Protein AF-A0A951GGN6-F1 (afdb_monomer)

Solvent-accessible surface area (backbone atoms only — not comparable to full-atom values): 14810 Å² total; per-residue (Å²): 131,84,80,78,74,88,80,71,88,82,84,84,84,86,80,63,64,85,61,52,78,91,50,44,68,66,45,41,57,53,45,52,68,37,64,65,44,82,38,64,64,49,79,59,59,84,66,27,86,59,58,87,47,50,48,94,82,34,44,74,47,73,41,81,68,66,66,52,50,60,63,44,58,41,28,38,94,62,44,65,46,26,61,67,62,48,69,75,33,65,90,68,53,90,64,89,74,37,41,19,57,59,48,50,36,46,75,76,34,82,52,68,68,60,33,50,50,41,61,69,69,58,78,53,85,88,64,79,61,46,69,62,50,34,56,52,49,53,50,51,29,50,49,50,19,66,75,68,76,50,61,63,32,58,49,46,74,74,36,51,34,75,41,85,52,51,30,43,50,65,30,47,29,24,66,58,48,35,52,51,50,56,51,51,34,56,75,70,66,50,93,63,96,80,74,76,58,79,78,54,37,65,49,57,67,50,37,60,65,54,48,52,64,55,22,58,76,71,59,27,72,70,50,48,68,84,36,70,32,35,46,94,88,38,79,39,31,37,62,58,51,51,48,53,51,43,74,70,72,93

Foldseek 3Di:
DDDDDPPDDDDDDDDDLPHDPVCVVVVLVVQLPAQEAEAEPDPSLVVRPNNVSHDPNRHYHYFYQDFDCLQPCQWVVNDPFLVVLCVVQPPNRLDPTTGNLLSVLVVVPVDLVVSLVCQLVVVDPPDDPSVVVVVVLLVVLVVNCVVLVACLSVVCLVPQQPDVQAQDRRRGAQVSVQRRVVSVCVVVVNPDDDDRDRVSRVSLQHGQQGRQVSSVVSNRDQRDQPAFGHRPNDTDGNSVVSSVVSVVSD

Radius of gyration: 20.9 Å; Cα contacts (8 Å, |Δi|>4): 308; chains: 1; bounding box: 62×34×53 Å

Mean predicted aligned error: 5.12 Å

Sequence (250 aa):
MRSGELNDRLDIAYHFVGLQKDLQDSGRAQVENSDVLLVQDIRDWETYPLREYVRDSTEIVKFPLLHFASLWPFDHYNGPGDREAYEREWPNLTFLYHDGLLARLRKEIPDPEERLRAYRTLSVEGVINFTRLHDFERRRLSAMDKQFGCEIGQYILKHFRTRRLFYTTNHPNGHIIGMLMKYLLRQLGIDRSYRPNSSLDHLRRLQVPVHPKVAQALGVIWAKENTRYLFGGERITWETYIRRYIDHYG

Secondary structure (DSSP, 8-state):
-------S--------SS--GGGHHHHHHHHHT-SEEEEE--GGGGG-TTGGGS-TTSEEEEE-----G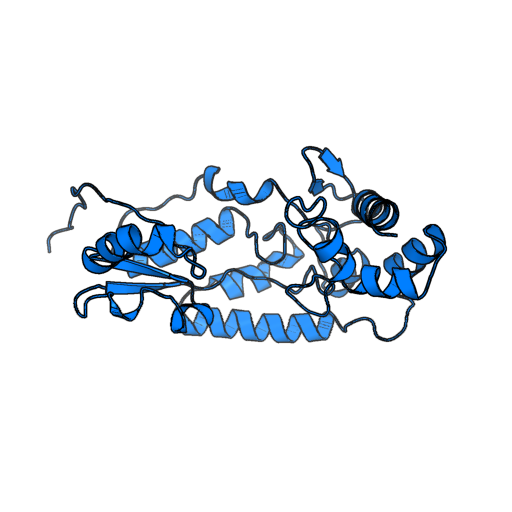GG-TTBTTTS---HHHHHHHTTS-S-SS-BHHHHHHHHH--SHHHHHHHHHHT-STT---HHHHHHHHHHHHHHHHHHHT--HHHHHHHHTTTS--EEETTEE-HHHHHHHHHHHHHHTT--S-----GGGGGGGGS--PPPHHHHHHHT-SS--TT--EEETTEEE-HHHHHHHHHHHH-

pLDDT: mean 92.26, std 10.36, range [33.25, 98.81]

Structure (mmCIF, N/CA/C/O backbone):
data_AF-A0A951GGN6-F1
#
_entry.id   AF-A0A951GGN6-F1
#
loop_
_atom_site.group_PDB
_atom_site.id
_atom_site.type_symbol
_atom_site.label_atom_id
_atom_site.label_alt_id
_atom_site.label_comp_id
_atom_site.label_asym_id
_atom_site.label_entity_id
_atom_site.label_seq_id
_atom_site.pdbx_PDB_ins_code
_atom_site.Cartn_x
_atom_site.Cartn_y
_atom_site.Cartn_z
_atom_site.occupancy
_atom_site.B_iso_or_equiv
_atom_site.auth_seq_id
_atom_site.auth_comp_id
_atom_site.auth_asym_id
_atom_site.auth_atom_id
_atom_site.pdbx_PDB_model_num
ATOM 1 N N . MET A 1 1 ? -37.108 0.630 21.728 1.00 34.31 1 MET A N 1
ATOM 2 C CA . MET A 1 1 ? -35.643 0.473 21.854 1.00 34.31 1 MET A CA 1
ATOM 3 C C . MET A 1 1 ? -35.030 1.730 21.260 1.00 34.31 1 MET A C 1
ATOM 5 O O . MET A 1 1 ? -35.290 1.997 20.096 1.00 34.31 1 MET A O 1
ATOM 9 N N . ARG A 1 2 ? -34.418 2.590 22.084 1.00 33.25 2 ARG A N 1
ATOM 10 C CA . ARG A 1 2 ? -33.999 3.942 21.678 1.00 33.25 2 ARG A CA 1
ATOM 11 C C . ARG A 1 2 ? -32.829 3.850 20.697 1.00 33.25 2 ARG A C 1
ATOM 13 O O . ARG A 1 2 ? -31.785 3.318 21.051 1.00 33.25 2 ARG A O 1
ATOM 20 N N . SER A 1 3 ? -33.021 4.380 19.494 1.00 38.09 3 SER A N 1
ATOM 21 C CA . SER A 1 3 ? -31.940 4.769 18.594 1.00 38.09 3 SER A CA 1
ATOM 22 C C . SER A 1 3 ? -31.128 5.863 19.288 1.00 38.09 3 SER A C 1
ATOM 24 O O . SER A 1 3 ? -31.625 6.974 19.471 1.00 38.09 3 SER A O 1
ATOM 26 N N . GLY A 1 4 ? -29.924 5.530 19.749 1.00 38.34 4 GLY A N 1
ATOM 27 C CA . GLY A 1 4 ? -28.992 6.504 20.304 1.00 38.34 4 GLY A CA 1
ATOM 28 C C . GLY A 1 4 ? -28.513 7.429 19.194 1.00 38.34 4 GLY A C 1
ATOM 29 O O . GLY A 1 4 ? -27.644 7.073 18.402 1.00 38.34 4 GLY A O 1
ATOM 30 N N . GLU A 1 5 ? -29.115 8.608 19.095 1.00 45.19 5 GLU A N 1
ATOM 31 C CA . GLU A 1 5 ? -28.521 9.715 18.365 1.00 45.19 5 GLU A CA 1
ATOM 32 C C . GLU A 1 5 ? -27.217 10.084 19.081 1.00 45.19 5 GLU A C 1
ATOM 34 O O . GLU A 1 5 ? -27.251 10.613 20.186 1.00 45.19 5 GLU A O 1
ATOM 39 N N . LEU A 1 6 ? -26.068 9.786 18.467 1.00 49.66 6 LEU A N 1
ATOM 40 C CA . LEU A 1 6 ? -24.792 10.424 18.800 1.00 49.66 6 LEU A CA 1
ATOM 41 C C . LE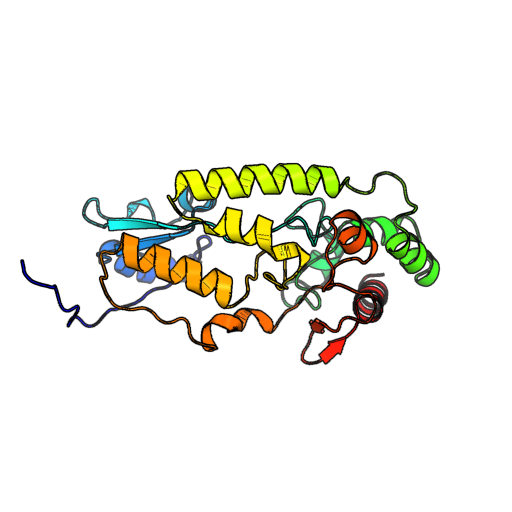U A 1 6 ? -24.966 11.938 18.600 1.00 49.66 6 LEU A C 1
ATOM 43 O O . LEU A 1 6 ? -24.831 12.441 17.482 1.00 49.66 6 LEU A O 1
ATOM 47 N N . ASN A 1 7 ? -25.375 12.616 19.671 1.00 47.56 7 ASN A N 1
ATOM 48 C CA . ASN A 1 7 ? -25.497 14.069 19.804 1.00 47.56 7 ASN A CA 1
ATOM 49 C C . ASN A 1 7 ? -24.284 14.663 20.541 1.00 47.56 7 ASN A C 1
ATOM 51 O O . ASN A 1 7 ? -24.242 15.863 20.806 1.00 47.56 7 ASN A O 1
ATOM 55 N N . ASP A 1 8 ? -23.296 13.825 20.857 1.00 57.50 8 ASP A N 1
ATOM 56 C CA . ASP A 1 8 ? -22.114 14.213 21.607 1.00 57.50 8 ASP A CA 1
ATOM 57 C C . ASP A 1 8 ? -21.035 14.778 20.681 1.00 57.50 8 ASP A C 1
ATOM 59 O O . ASP A 1 8 ? -20.807 14.316 19.557 1.00 57.50 8 ASP A O 1
ATOM 63 N N . ARG A 1 9 ? -20.359 15.817 21.170 1.00 68.50 9 ARG A N 1
ATOM 64 C CA . ARG A 1 9 ? -19.169 16.385 20.542 1.00 68.50 9 ARG A CA 1
ATOM 65 C C . ARG A 1 9 ? -18.053 15.342 20.636 1.00 68.50 9 ARG A C 1
ATOM 67 O O . ARG A 1 9 ? -17.568 15.067 21.724 1.00 68.50 9 ARG A O 1
ATOM 74 N N . LEU A 1 10 ? -17.679 14.750 19.503 1.00 79.94 10 LEU A N 1
ATOM 75 C CA . LEU A 1 10 ? -16.571 13.799 19.435 1.00 79.94 10 LEU A CA 1
ATOM 76 C C . LEU A 1 10 ? -15.242 14.556 19.438 1.00 79.94 10 LEU A C 1
ATOM 78 O O . LEU A 1 10 ? -14.960 15.305 18.498 1.00 79.94 10 LEU A O 1
ATOM 82 N N . ASP A 1 11 ? -14.419 14.313 20.451 1.00 85.38 11 ASP A N 1
ATOM 83 C CA . ASP A 1 11 ? -13.013 14.700 20.439 1.00 85.38 11 ASP A CA 1
ATOM 84 C C . ASP A 1 11 ? -12.190 13.548 19.849 1.00 85.38 11 ASP A C 1
ATOM 86 O O . ASP A 1 11 ? -12.271 12.403 20.292 1.00 85.38 11 ASP A O 1
ATOM 90 N N . ILE A 1 12 ? -11.430 13.836 18.789 1.00 88.50 12 ILE A N 1
ATOM 91 C CA . ILE A 1 12 ? -10.681 12.832 18.025 1.00 88.50 12 ILE A CA 1
ATOM 92 C C . ILE A 1 12 ? -9.190 13.123 18.165 1.00 88.50 12 ILE A C 1
ATOM 94 O O . ILE A 1 12 ? -8.726 14.200 17.790 1.00 88.50 12 ILE A O 1
ATOM 98 N N . ALA A 1 13 ? -8.439 12.131 18.638 1.00 89.75 13 ALA A N 1
ATOM 99 C CA . ALA A 1 13 ? -6.982 12.141 18.657 1.00 89.75 13 ALA A CA 1
ATOM 100 C C . ALA A 1 13 ? -6.430 11.037 17.745 1.00 89.75 13 ALA A C 1
ATOM 102 O O . ALA A 1 13 ? -7.045 9.984 17.567 1.00 89.75 13 ALA A O 1
ATOM 103 N N . TYR A 1 14 ? -5.266 11.285 17.147 1.00 88.88 14 TYR A N 1
ATOM 104 C CA . TYR A 1 14 ? -4.573 10.320 16.299 1.00 88.88 14 TYR A CA 1
ATOM 105 C C . TYR A 1 14 ? -3.161 10.084 16.827 1.00 88.88 14 TYR A C 1
ATOM 107 O O . TYR A 1 14 ? -2.402 11.033 17.022 1.00 88.88 14 TYR A O 1
ATOM 115 N N . HIS A 1 15 ? -2.804 8.813 17.006 1.00 87.50 15 HIS A N 1
ATOM 116 C CA . HIS A 1 15 ? -1.500 8.401 17.511 1.00 87.50 15 HIS A CA 1
ATOM 117 C C . HIS A 1 15 ? -0.813 7.482 16.510 1.00 87.50 15 HIS A C 1
ATOM 119 O O . HIS A 1 15 ? -1.378 6.484 16.062 1.00 87.50 15 HIS A O 1
ATOM 125 N N . PHE A 1 16 ? 0.446 7.787 16.215 1.00 85.38 16 PHE A N 1
ATOM 126 C CA . PHE A 1 16 ? 1.345 6.811 15.620 1.00 85.38 16 PHE A CA 1
ATOM 127 C C . PHE A 1 16 ? 1.852 5.862 16.706 1.00 85.38 16 PHE A C 1
ATOM 129 O O . PHE A 1 16 ? 2.062 6.274 17.846 1.00 85.38 16 PHE A O 1
ATOM 136 N N . VAL A 1 17 ? 2.101 4.601 16.347 1.00 80.81 17 VAL A N 1
ATOM 137 C CA . VAL A 1 17 ? 2.637 3.627 17.308 1.00 80.81 17 VAL A CA 1
ATOM 138 C C . VAL A 1 17 ? 4.047 4.011 17.775 1.00 80.81 17 VAL A C 1
ATOM 140 O O . VAL A 1 17 ? 4.363 3.876 18.953 1.00 80.81 17 VAL A O 1
ATOM 143 N N . GLY A 1 18 ? 4.858 4.596 16.889 1.00 78.38 18 GLY A N 1
ATOM 144 C CA . GLY A 1 18 ? 6.131 5.240 17.230 1.00 78.38 18 GLY A CA 1
ATOM 145 C C . GLY A 1 18 ? 5.957 6.645 17.818 1.00 78.38 18 GLY A C 1
ATOM 146 O O . GLY A 1 18 ? 6.549 7.592 17.303 1.00 78.38 18 GLY A O 1
ATOM 147 N N . LEU A 1 19 ? 5.107 6.805 18.838 1.00 83.25 19 LEU A N 1
ATOM 148 C CA . LEU A 1 19 ? 4.817 8.103 19.455 1.00 83.25 19 LEU A CA 1
ATOM 149 C C . LEU A 1 19 ? 6.089 8.720 20.063 1.00 83.25 19 LEU A C 1
ATOM 151 O O . LEU A 1 19 ? 6.712 8.133 20.954 1.00 83.25 19 LEU A O 1
ATOM 155 N N . GLN A 1 20 ? 6.464 9.910 19.585 1.00 84.88 20 GLN A N 1
ATOM 156 C CA . GLN A 1 20 ? 7.641 10.635 20.071 1.00 84.88 20 GLN A CA 1
ATOM 157 C C . GLN A 1 20 ? 7.486 11.000 21.554 1.00 84.88 20 GLN A C 1
ATOM 159 O O . GLN A 1 20 ? 6.376 11.255 22.018 1.00 84.88 20 GLN A O 1
ATOM 164 N N . LYS A 1 21 ? 8.594 10.996 22.308 1.00 86.12 21 LYS A N 1
ATOM 165 C CA . LYS A 1 21 ? 8.585 11.160 23.775 1.00 86.12 21 LYS A CA 1
ATOM 166 C C . LYS A 1 21 ? 7.924 12.459 24.235 1.00 86.12 21 LYS A C 1
ATOM 168 O O . LYS A 1 21 ? 7.195 12.451 25.214 1.00 86.12 21 LYS A O 1
ATOM 173 N N . ASP A 1 22 ? 8.149 13.546 23.513 1.00 85.94 22 ASP A N 1
ATOM 174 C CA . ASP A 1 22 ? 7.570 14.868 23.762 1.00 85.94 22 ASP A CA 1
ATOM 175 C C . ASP A 1 22 ? 6.046 14.920 23.556 1.00 85.94 22 ASP A C 1
ATOM 177 O O . ASP A 1 22 ? 5.381 15.802 24.093 1.00 85.94 22 ASP A O 1
ATOM 181 N N . LEU A 1 23 ? 5.476 13.948 22.837 1.00 86.50 23 LEU A N 1
ATOM 182 C CA . LEU A 1 23 ? 4.032 13.793 22.644 1.00 86.50 23 LEU A CA 1
ATOM 183 C C . 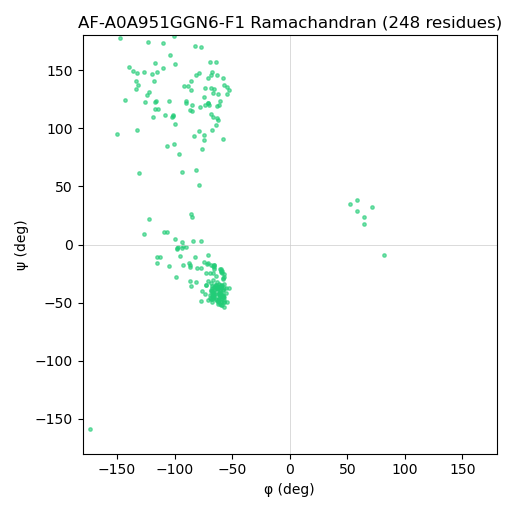LEU A 1 23 ? 3.400 12.774 23.608 1.00 86.50 23 LEU A C 1
ATOM 185 O O . LEU A 1 23 ? 2.188 12.562 23.564 1.00 86.50 23 LEU A O 1
ATOM 189 N N . GLN A 1 24 ? 4.189 12.116 24.465 1.00 88.69 24 GLN A N 1
ATOM 190 C CA . GLN A 1 24 ? 3.672 11.069 25.352 1.00 88.69 24 GL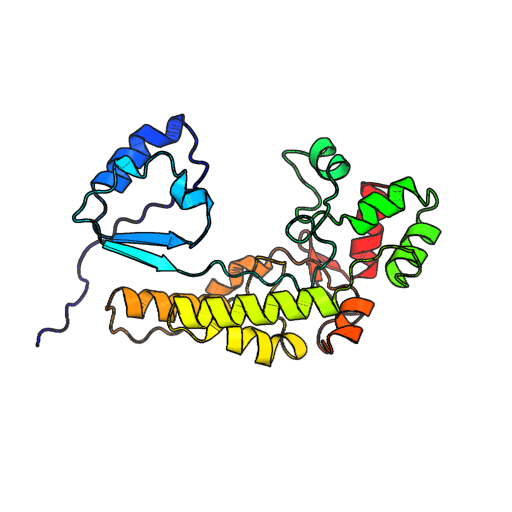N A CA 1
ATOM 191 C C . GLN A 1 24 ? 2.834 11.632 26.499 1.00 88.69 24 GLN A C 1
ATOM 193 O O . GLN A 1 24 ? 1.836 11.012 26.850 1.00 88.69 24 GLN A O 1
ATOM 198 N N . ASP A 1 25 ? 3.172 12.805 27.037 1.00 84.81 25 ASP A N 1
ATOM 199 C CA . ASP A 1 25 ? 2.422 13.394 28.155 1.00 84.81 25 ASP A CA 1
ATOM 200 C C . ASP A 1 25 ? 1.011 13.824 27.727 1.00 84.81 25 ASP A C 1
ATOM 202 O O . ASP A 1 25 ? 0.022 13.474 28.372 1.00 84.81 25 ASP A O 1
ATOM 206 N N . SER A 1 26 ? 0.895 14.522 26.591 1.00 85.56 26 SER A N 1
ATOM 207 C CA . SER A 1 26 ? -0.410 14.882 26.020 1.00 85.56 26 SER A CA 1
ATOM 208 C C . SER A 1 26 ? -1.162 13.649 25.520 1.00 85.56 26 SER A C 1
ATOM 210 O O . SER A 1 26 ? -2.378 13.552 25.701 1.00 85.56 26 SER A O 1
ATOM 212 N N . GLY A 1 27 ? -0.446 12.677 24.948 1.00 91.19 27 GLY A N 1
ATOM 213 C CA . GLY A 1 27 ? -1.048 11.443 24.476 1.00 91.19 27 GLY A CA 1
ATOM 214 C C . GLY A 1 27 ? -1.571 10.554 25.600 1.00 91.19 27 GLY A C 1
ATOM 215 O O . GLY A 1 27 ? -2.601 9.909 25.423 1.00 91.19 27 GLY A O 1
ATOM 216 N N . ARG A 1 28 ? -0.921 10.555 26.770 1.00 92.62 28 ARG A N 1
ATOM 217 C CA . ARG A 1 28 ? -1.380 9.803 27.942 1.00 92.62 28 ARG A CA 1
ATOM 218 C C . ARG A 1 28 ? -2.768 10.263 28.352 1.00 92.62 28 ARG A C 1
ATOM 220 O O . ARG A 1 28 ? -3.670 9.440 28.423 1.00 92.62 28 ARG A O 1
ATOM 227 N N . ALA A 1 29 ? -2.956 11.570 28.528 1.00 90.69 29 ALA A N 1
ATOM 228 C CA . ALA A 1 29 ? -4.257 12.121 28.895 1.00 90.69 29 ALA A CA 1
ATOM 229 C C . ALA A 1 29 ? -5.339 11.795 27.848 1.00 90.69 29 ALA A C 1
ATOM 231 O O . ALA A 1 29 ? -6.486 11.550 28.210 1.00 90.69 29 ALA A O 1
ATOM 232 N N . GLN A 1 30 ? -4.995 11.762 26.557 1.00 93.12 30 GLN A N 1
ATOM 233 C CA . GLN A 1 30 ? -5.935 11.382 25.494 1.00 93.12 30 GLN A CA 1
ATOM 234 C C . GLN A 1 30 ? -6.345 9.908 25.591 1.00 93.12 30 GLN A C 1
ATOM 236 O O . GLN A 1 30 ? -7.529 9.597 25.492 1.00 93.12 30 GLN A O 1
ATOM 241 N N . VAL A 1 31 ? -5.387 9.009 25.822 1.00 93.19 31 VAL A N 1
ATOM 242 C CA . VAL A 1 31 ? -5.646 7.571 25.973 1.00 93.19 31 VAL A CA 1
ATOM 243 C C . VAL A 1 31 ? -6.429 7.283 27.258 1.00 93.19 31 VAL A C 1
ATOM 245 O O . VAL A 1 31 ? -7.443 6.587 27.202 1.00 93.19 31 VAL A O 1
ATOM 248 N N . GLU A 1 32 ? -6.029 7.866 28.390 1.00 93.62 32 GLU A N 1
ATOM 249 C CA . GLU A 1 32 ? -6.696 7.691 29.689 1.00 93.62 32 GLU A CA 1
ATOM 250 C C . GLU A 1 32 ? -8.144 8.183 29.670 1.00 93.62 32 GLU A C 1
ATOM 252 O O . GLU A 1 32 ? -8.997 7.595 30.325 1.00 93.62 32 GLU A O 1
ATOM 257 N N . ASN A 1 33 ? -8.444 9.242 28.914 1.00 91.38 33 ASN A N 1
ATOM 258 C CA . ASN A 1 33 ? -9.798 9.790 28.815 1.00 91.38 33 ASN A CA 1
ATOM 259 C C . ASN A 1 33 ? -10.596 9.237 27.628 1.00 91.38 33 ASN A C 1
ATOM 261 O O . ASN A 1 33 ? -11.733 9.652 27.424 1.00 91.38 33 ASN A O 1
ATOM 265 N N . SER A 1 34 ? -10.038 8.308 26.849 1.00 93.81 34 SER A N 1
ATOM 266 C CA . SER A 1 34 ? -10.744 7.739 25.703 1.00 93.81 34 SER A CA 1
ATOM 267 C C . SER A 1 34 ? -11.847 6.774 26.143 1.00 93.81 34 SER A C 1
ATOM 269 O O . SER A 1 34 ? -11.645 5.911 27.008 1.00 93.81 34 SER A O 1
ATOM 271 N N . ASP A 1 35 ? -13.023 6.912 25.533 1.00 93.56 35 ASP A N 1
ATOM 272 C CA . ASP A 1 35 ? -14.123 5.950 25.670 1.00 93.56 35 ASP A CA 1
ATOM 273 C C . ASP A 1 35 ? -13.979 4.806 24.663 1.00 93.56 35 ASP A C 1
ATOM 275 O O . ASP A 1 35 ? -14.262 3.651 24.978 1.00 93.56 35 ASP A O 1
ATOM 279 N N . VAL A 1 36 ? -13.475 5.125 23.465 1.00 95.00 36 VAL A N 1
ATOM 280 C CA . VAL A 1 36 ? -13.243 4.170 22.382 1.00 95.00 36 VAL A CA 1
ATOM 281 C C . VAL A 1 36 ? -11.861 4.380 21.775 1.00 95.00 36 VAL A C 1
ATOM 283 O O . VAL A 1 36 ? -11.486 5.501 21.428 1.00 95.00 36 VAL A O 1
ATOM 286 N N . LEU A 1 37 ? -11.135 3.284 21.566 1.00 95.31 37 LEU A N 1
ATOM 287 C CA . LEU A 1 37 ? -9.861 3.260 20.864 1.00 95.31 37 LEU A CA 1
ATOM 288 C C . LEU A 1 37 ? -9.966 2.412 19.592 1.00 95.31 37 LEU A C 1
ATOM 290 O O . LEU A 1 37 ? -10.171 1.198 19.641 1.00 95.31 37 LEU A O 1
ATOM 294 N N . LEU A 1 38 ? -9.777 3.051 18.436 1.00 95.56 38 LEU A N 1
ATOM 295 C CA . LEU A 1 38 ? -9.653 2.351 17.159 1.00 95.56 38 LEU A CA 1
ATOM 296 C C . LEU A 1 38 ? -8.197 1.938 16.941 1.00 95.56 38 LEU A C 1
ATOM 298 O O . LEU A 1 38 ? -7.325 2.791 16.776 1.00 95.56 38 LEU A O 1
ATOM 302 N N . VAL A 1 39 ? -7.936 0.634 16.887 1.00 94.94 39 VAL A N 1
ATOM 303 C CA . VAL A 1 39 ? -6.576 0.090 16.777 1.00 94.94 39 VAL A CA 1
ATOM 304 C C . VAL A 1 39 ? -6.415 -0.665 15.466 1.00 94.94 39 VAL A C 1
ATOM 306 O O . VAL A 1 39 ? -7.130 -1.630 15.194 1.00 94.94 39 VAL A O 1
ATOM 309 N N . GLN A 1 40 ? -5.448 -0.260 14.645 1.00 94.69 40 GLN A N 1
ATOM 310 C CA . GLN A 1 40 ? -5.072 -1.073 13.494 1.00 94.69 40 GLN A CA 1
ATOM 311 C C . GLN A 1 40 ? -4.398 -2.355 13.988 1.00 94.69 40 GLN A C 1
ATOM 313 O O . GLN A 1 40 ? -3.531 -2.306 14.857 1.00 94.69 40 GLN A O 1
ATOM 318 N N . ASP A 1 41 ? -4.770 -3.500 13.426 1.00 92.81 41 ASP A N 1
ATOM 319 C CA . ASP A 1 41 ? -4.191 -4.788 13.793 1.00 92.81 41 ASP A CA 1
ATOM 320 C C . ASP A 1 41 ? -2.795 -4.957 13.185 1.00 92.81 41 ASP A C 1
ATOM 322 O O . ASP A 1 41 ? -2.600 -5.535 12.114 1.00 92.81 41 ASP A O 1
ATOM 326 N N . ILE A 1 42 ? -1.823 -4.371 13.877 1.00 90.06 42 ILE A N 1
ATOM 327 C CA . ILE A 1 42 ? -0.393 -4.442 13.597 1.00 90.06 42 ILE A CA 1
ATOM 328 C C . ILE A 1 42 ? 0.341 -4.891 14.857 1.00 90.06 42 ILE A C 1
ATOM 330 O O . ILE A 1 42 ? -0.071 -4.580 15.973 1.00 90.06 42 ILE A O 1
ATOM 334 N N . ARG A 1 43 ? 1.449 -5.621 14.680 1.00 86.50 43 ARG A N 1
ATOM 335 C CA . ARG A 1 43 ? 2.244 -6.167 15.798 1.00 86.50 43 ARG A CA 1
ATOM 336 C C . ARG A 1 43 ? 2.727 -5.080 16.752 1.00 86.50 43 ARG A C 1
ATOM 338 O O . ARG A 1 43 ? 2.787 -5.302 17.954 1.00 86.50 43 ARG A O 1
ATOM 345 N N . ASP A 1 44 ? 3.029 -3.912 16.204 1.00 85.50 44 ASP A N 1
ATOM 346 C CA . ASP A 1 44 ? 3.573 -2.767 16.916 1.00 85.50 44 ASP A CA 1
ATOM 347 C C . ASP A 1 44 ? 2.634 -2.280 18.035 1.00 85.50 44 ASP A C 1
ATOM 349 O O . ASP A 1 44 ? 3.111 -1.707 19.014 1.00 85.50 44 ASP A O 1
ATOM 353 N N . TRP A 1 45 ? 1.322 -2.555 17.945 1.00 88.31 45 TRP A N 1
ATOM 354 C CA . TRP A 1 45 ? 0.366 -2.274 19.022 1.00 88.31 45 TRP A CA 1
ATOM 355 C C . TRP A 1 45 ? 0.799 -2.879 20.363 1.00 88.31 45 TRP A C 1
ATOM 357 O O . TRP A 1 45 ? 0.653 -2.235 21.398 1.00 88.31 45 TRP A O 1
ATOM 367 N N . GLU A 1 46 ? 1.393 -4.075 20.365 1.00 87.62 46 GLU A N 1
ATOM 368 C CA . GLU A 1 46 ? 1.853 -4.727 21.600 1.00 87.62 46 GLU A CA 1
ATOM 369 C C . GLU A 1 46 ? 3.000 -3.968 22.284 1.00 87.62 46 GLU A C 1
ATOM 371 O O . GLU A 1 46 ? 3.238 -4.139 23.476 1.00 87.62 46 GLU A O 1
ATOM 376 N N . THR A 1 47 ? 3.681 -3.099 21.538 1.00 89.31 47 THR A N 1
ATOM 377 C CA . THR A 1 47 ? 4.775 -2.236 22.005 1.00 89.31 47 THR A CA 1
ATOM 378 C C . THR A 1 47 ? 4.385 -0.758 22.062 1.00 89.31 47 THR A C 1
ATOM 380 O O . THR A 1 47 ? 5.256 0.097 22.210 1.00 89.31 47 THR A O 1
ATOM 383 N N . TYR A 1 48 ? 3.096 -0.431 21.920 1.00 91.06 48 TYR A N 1
ATOM 384 C CA . TYR A 1 48 ? 2.634 0.953 21.953 1.00 91.06 48 TYR A CA 1
ATOM 385 C C . TYR A 1 48 ? 2.969 1.603 23.312 1.00 91.06 48 TYR A C 1
ATOM 387 O O . TYR A 1 48 ? 2.519 1.090 24.341 1.00 91.06 48 TYR A O 1
ATOM 395 N N . PRO A 1 49 ? 3.713 2.733 23.349 1.00 91.44 49 PRO A N 1
ATOM 396 C CA . PRO A 1 49 ? 4.238 3.294 24.598 1.00 91.44 49 PRO A CA 1
ATOM 397 C C . PRO A 1 49 ? 3.185 3.667 25.641 1.00 91.44 49 PRO A C 1
ATOM 399 O O . PRO A 1 49 ? 3.513 3.748 26.817 1.00 91.44 49 PRO A O 1
ATOM 402 N N . LEU A 1 50 ? 1.938 3.915 25.223 1.00 93.31 50 LEU A N 1
ATOM 403 C CA . LEU A 1 50 ? 0.862 4.322 26.125 1.00 93.31 50 LEU A CA 1
ATOM 404 C C . LEU A 1 50 ? -0.173 3.219 26.392 1.00 93.31 50 LEU A C 1
ATOM 406 O O . LEU A 1 50 ? -1.224 3.488 26.967 1.00 93.31 50 LEU A O 1
ATOM 410 N N . ARG A 1 51 ? 0.106 1.974 25.985 1.00 93.00 51 ARG A N 1
ATOM 411 C CA . ARG A 1 51 ? -0.827 0.841 26.114 1.00 93.00 51 ARG A CA 1
ATOM 412 C C . ARG A 1 51 ? -1.241 0.569 27.560 1.00 93.00 51 ARG A C 1
ATOM 414 O O . ARG A 1 51 ? -2.377 0.180 27.788 1.00 93.00 51 ARG A O 1
ATOM 421 N N . GLU A 1 52 ? -0.341 0.776 28.519 1.00 94.06 52 GLU A N 1
ATOM 422 C CA . GLU A 1 52 ? -0.616 0.575 29.950 1.00 94.06 52 GLU A CA 1
ATOM 423 C C . GLU A 1 52 ? -1.549 1.633 30.561 1.00 94.06 52 GLU A C 1
ATOM 425 O O . GLU A 1 52 ? -2.113 1.398 31.623 1.00 94.06 52 GLU A O 1
ATOM 430 N N . TYR A 1 53 ? -1.741 2.769 29.8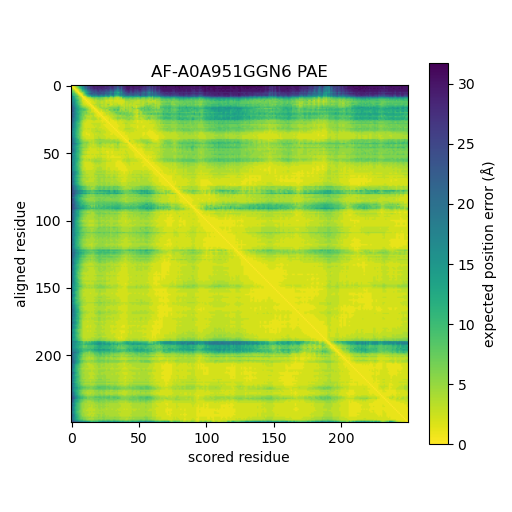83 1.00 94.62 53 TYR A N 1
ATOM 431 C CA . TYR A 1 53 ? -2.644 3.839 30.320 1.00 94.62 53 TYR A CA 1
ATOM 432 C C . TYR A 1 53 ? -4.057 3.705 29.731 1.00 94.62 53 TYR A C 1
ATOM 434 O O . TYR A 1 53 ? -4.931 4.522 30.019 1.00 94.62 53 TYR A O 1
ATOM 442 N N . VAL A 1 54 ? -4.304 2.690 28.894 1.00 94.62 54 VAL A N 1
ATOM 443 C CA . VAL A 1 54 ? -5.653 2.380 28.409 1.00 94.62 54 VAL A CA 1
ATOM 444 C C . VAL A 1 54 ? -6.458 1.814 29.577 1.00 94.62 54 VAL A C 1
ATOM 446 O O . VAL A 1 54 ? -6.067 0.809 30.167 1.00 94.62 54 VAL A O 1
ATOM 449 N N . ARG A 1 55 ? -7.582 2.451 29.918 1.00 95.31 55 ARG A N 1
ATOM 450 C CA . ARG A 1 55 ? -8.448 1.989 31.010 1.00 95.31 55 ARG A CA 1
ATOM 451 C C . ARG A 1 55 ? -9.113 0.666 30.645 1.00 95.31 55 ARG A C 1
ATOM 453 O O . ARG A 1 55 ? -9.527 0.477 29.505 1.00 95.31 55 ARG A O 1
ATOM 460 N N . ASP A 1 56 ? -9.368 -0.173 31.645 1.00 94.00 56 ASP A N 1
ATOM 461 C CA . ASP A 1 56 ? -10.158 -1.402 31.472 1.00 94.00 56 ASP A CA 1
ATOM 462 C C . ASP A 1 56 ? -11.579 -1.135 30.939 1.00 94.00 56 ASP A C 1
ATOM 464 O O . ASP A 1 56 ? -12.192 -2.006 30.326 1.00 94.00 56 ASP A O 1
ATOM 468 N N . SER A 1 57 ? -12.114 0.071 31.167 1.00 94.56 57 SER A N 1
ATOM 469 C CA . SER A 1 57 ? -13.426 0.496 30.671 1.00 94.56 57 SER A CA 1
ATOM 470 C C . SER A 1 57 ? -13.418 0.995 29.222 1.00 94.56 57 SER A C 1
ATOM 472 O O . SER A 1 57 ? -14.492 1.235 28.678 1.00 94.56 57 SER A O 1
ATOM 474 N N . THR A 1 58 ? -12.248 1.213 28.615 1.00 95.69 58 THR A N 1
ATOM 475 C CA . THR A 1 58 ? -12.138 1.721 27.241 1.00 95.69 58 THR A CA 1
ATOM 476 C C . THR A 1 58 ? -12.480 0.613 26.244 1.00 95.69 58 THR A C 1
ATOM 478 O O . THR A 1 58 ? -11.881 -0.463 26.252 1.00 95.69 58 THR A O 1
ATOM 481 N N . GLU A 1 59 ? -13.418 0.879 25.336 1.00 95.19 59 GLU A N 1
ATOM 482 C CA . GLU A 1 59 ? -13.751 -0.053 24.260 1.00 95.19 59 GLU A CA 1
ATOM 483 C C . GLU A 1 59 ? -12.643 -0.047 23.197 1.00 95.19 59 GLU A C 1
ATOM 485 O O . GLU A 1 59 ? -12.369 0.976 22.571 1.00 95.19 59 GLU A O 1
ATOM 490 N N . ILE A 1 60 ? -12.003 -1.192 22.952 1.00 94.94 60 ILE A N 1
ATOM 491 C CA . ILE A 1 60 ? -10.978 -1.319 21.906 1.00 94.94 60 ILE A CA 1
ATOM 492 C C . ILE A 1 60 ? -11.578 -2.001 20.678 1.00 94.94 60 ILE A C 1
ATOM 494 O O . ILE A 1 60 ? -11.830 -3.208 20.679 1.00 94.94 60 ILE A O 1
ATOM 498 N N . VAL A 1 61 ? -11.716 -1.250 19.587 1.00 96.00 61 VAL A N 1
ATOM 499 C CA . VAL A 1 61 ? -12.170 -1.772 18.295 1.00 96.00 61 VAL A CA 1
ATOM 500 C C . VAL A 1 61 ? -10.972 -1.949 17.371 1.00 96.00 61 VAL A C 1
ATOM 502 O O . VAL A 1 61 ? -10.381 -0.984 16.878 1.00 96.00 61 VAL A O 1
ATOM 505 N N . LYS A 1 62 ? -10.618 -3.208 17.097 1.00 95.94 62 LYS A N 1
ATOM 506 C CA . LYS A 1 62 ? -9.559 -3.534 16.136 1.00 95.94 62 LYS A CA 1
ATOM 507 C C . LYS A 1 62 ? -10.061 -3.508 14.693 1.00 95.94 62 LYS A C 1
ATOM 509 O O . LYS A 1 62 ? -11.187 -3.918 14.391 1.00 95.94 62 LYS A O 1
ATOM 514 N N . PHE A 1 63 ? -9.193 -3.095 13.774 1.00 96.94 63 PHE A N 1
ATOM 515 C CA . PHE A 1 63 ? -9.482 -3.093 12.342 1.00 96.94 63 PHE A CA 1
ATOM 516 C C . PHE A 1 63 ? -8.286 -3.547 11.495 1.00 96.94 63 PHE A C 1
ATOM 518 O O . PHE A 1 63 ? -7.138 -3.381 11.909 1.00 96.94 63 PHE A O 1
ATOM 525 N N . PRO A 1 64 ? -8.519 -4.125 10.303 1.00 96.62 64 PRO A N 1
ATOM 526 C CA . PRO A 1 64 ? -7.448 -4.737 9.527 1.00 96.62 64 PRO A CA 1
ATOM 527 C C . PRO A 1 64 ? -6.444 -3.723 8.967 1.00 96.62 64 PRO A C 1
ATOM 529 O O . PRO A 1 64 ? -6.813 -2.644 8.494 1.00 96.62 64 PRO A O 1
ATOM 532 N N . LEU A 1 65 ? -5.171 -4.128 8.899 1.00 94.88 65 LEU A N 1
ATOM 533 C CA . LEU A 1 65 ? -4.183 -3.479 8.040 1.00 94.88 65 LEU A CA 1
ATOM 534 C C . LEU A 1 65 ? -4.516 -3.749 6.563 1.00 94.88 65 LEU A C 1
ATOM 536 O O . LEU A 1 65 ? -4.393 -4.871 6.060 1.00 94.88 65 LEU A O 1
ATOM 540 N N . LEU A 1 66 ? -4.902 -2.692 5.848 1.00 96.31 66 LEU A N 1
ATOM 541 C CA . LEU A 1 66 ? -5.162 -2.746 4.413 1.00 96.31 66 LEU A CA 1
ATOM 542 C C . LEU A 1 66 ? -3.848 -2.718 3.631 1.00 96.31 66 LEU A C 1
ATOM 544 O O . LEU A 1 66 ? -3.275 -1.665 3.366 1.00 96.31 66 LEU A O 1
ATOM 548 N N . HIS A 1 67 ? -3.397 -3.903 3.243 1.00 95.62 67 HIS A N 1
ATOM 549 C CA . HIS A 1 67 ? -2.155 -4.125 2.514 1.00 95.62 67 HIS A CA 1
ATOM 550 C C . HIS A 1 67 ? -2.397 -5.062 1.327 1.00 95.62 67 HIS A C 1
ATOM 552 O O . HIS A 1 67 ? -3.248 -5.953 1.425 1.00 95.62 67 HIS A O 1
ATOM 558 N N . PHE A 1 68 ? -1.664 -4.891 0.226 1.00 97.62 68 PHE A N 1
ATOM 559 C CA . PHE A 1 68 ? -1.693 -5.804 -0.915 1.00 97.62 68 PHE A CA 1
ATOM 560 C C . PHE A 1 68 ? -0.351 -5.854 -1.661 1.00 97.62 68 PHE A C 1
ATOM 562 O O . PHE A 1 68 ? -0.094 -5.076 -2.581 1.00 97.62 68 PHE A O 1
ATOM 569 N N . ALA A 1 69 ? 0.469 -6.844 -1.309 1.00 96.69 69 ALA A N 1
ATOM 570 C CA . ALA A 1 69 ? 1.838 -6.996 -1.808 1.00 96.69 69 ALA A CA 1
ATOM 571 C C . ALA A 1 69 ? 1.928 -7.456 -3.269 1.00 96.69 69 ALA A C 1
ATOM 573 O O . ALA A 1 69 ? 2.932 -7.237 -3.944 1.00 96.69 69 ALA A O 1
ATOM 574 N N . SER A 1 70 ? 0.889 -8.137 -3.769 1.00 97.94 70 SER A N 1
ATOM 575 C CA . SER A 1 70 ? 0.986 -8.932 -5.005 1.00 97.94 70 SER A CA 1
ATOM 576 C C . SER A 1 70 ? 1.414 -8.121 -6.234 1.00 97.94 70 SER A C 1
ATOM 578 O O . SER A 1 70 ? 2.030 -8.674 -7.137 1.00 97.94 70 SER A O 1
ATOM 580 N N . LEU A 1 71 ? 1.092 -6.824 -6.286 1.00 98.06 71 LEU A N 1
ATOM 581 C CA . LEU A 1 71 ? 1.409 -5.964 -7.432 1.00 98.06 71 LEU A CA 1
ATOM 582 C C . LEU A 1 71 ? 2.798 -5.316 -7.363 1.00 98.06 71 LEU A C 1
ATOM 584 O O . LEU A 1 71 ? 3.287 -4.846 -8.389 1.00 98.06 71 LEU A O 1
ATOM 588 N N . TRP A 1 72 ? 3.429 -5.309 -6.188 1.00 97.88 72 TRP A N 1
ATOM 589 C CA . TRP A 1 72 ? 4.731 -4.682 -5.944 1.00 97.88 72 TRP A CA 1
ATOM 590 C C . TRP A 1 72 ? 5.668 -5.655 -5.217 1.00 97.88 72 TRP A C 1
ATOM 592 O O . TRP A 1 72 ? 6.100 -5.387 -4.096 1.00 97.88 72 TRP A O 1
ATOM 602 N N . PRO A 1 73 ? 5.991 -6.807 -5.833 1.00 96.69 73 PRO A N 1
ATOM 603 C CA . PRO A 1 73 ? 6.768 -7.861 -5.183 1.00 96.69 73 PRO A CA 1
ATOM 604 C C . PRO A 1 73 ? 8.212 -7.456 -4.849 1.00 96.69 73 PRO A C 1
ATOM 606 O O . PRO A 1 73 ? 8.858 -8.138 -4.062 1.00 96.69 73 PRO A O 1
ATOM 609 N N . PHE A 1 74 ? 8.721 -6.387 -5.464 1.00 96.44 74 PHE A N 1
ATOM 610 C CA . PHE A 1 74 ? 10.086 -5.888 -5.271 1.00 96.44 74 PHE A CA 1
ATOM 611 C C . PHE A 1 74 ? 10.165 -4.724 -4.280 1.00 96.44 74 PHE A C 1
ATOM 613 O O . PHE A 1 74 ? 11.255 -4.234 -4.003 1.00 96.44 74 PHE A O 1
ATOM 620 N N . ASP A 1 75 ? 9.024 -4.262 -3.767 1.00 95.25 75 ASP A N 1
ATOM 621 C CA . ASP A 1 75 ? 8.997 -3.180 -2.793 1.00 95.25 75 ASP A CA 1
ATOM 622 C C . ASP A 1 75 ? 9.547 -3.640 -1.433 1.00 95.25 75 ASP A C 1
ATOM 624 O O . ASP A 1 75 ? 9.305 -4.766 -0.990 1.00 95.25 75 ASP A O 1
ATOM 628 N N . HIS A 1 76 ? 10.261 -2.744 -0.756 1.00 90.19 76 HIS A N 1
ATOM 629 C CA . HIS A 1 76 ? 10.909 -3.004 0.529 1.00 90.19 76 HIS A CA 1
ATOM 630 C C . HIS A 1 76 ? 9.963 -3.425 1.669 1.00 90.19 76 HIS A C 1
ATOM 632 O O . HIS A 1 76 ? 10.419 -4.060 2.617 1.00 90.19 76 HIS A O 1
ATOM 638 N N . TYR A 1 77 ? 8.658 -3.128 1.600 1.00 85.94 77 TYR A N 1
ATOM 639 C CA . TYR A 1 77 ? 7.695 -3.657 2.575 1.00 85.94 77 TYR A CA 1
ATOM 640 C C . TYR A 1 77 ? 7.379 -5.148 2.355 1.00 85.94 77 TYR A C 1
ATOM 642 O O . TYR A 1 77 ? 6.828 -5.798 3.243 1.00 85.94 77 TYR A O 1
ATOM 650 N N . ASN A 1 78 ? 7.733 -5.704 1.191 1.00 87.62 78 ASN A N 1
ATOM 651 C CA . ASN A 1 78 ? 7.393 -7.064 0.762 1.00 87.62 78 ASN A CA 1
ATOM 652 C C . ASN A 1 78 ? 8.606 -8.004 0.660 1.00 87.62 78 ASN A C 1
ATOM 654 O O . ASN A 1 78 ? 8.432 -9.213 0.492 1.00 87.62 78 ASN A O 1
ATOM 658 N N . GLY A 1 79 ? 9.827 -7.473 0.753 1.00 81.81 79 GLY A N 1
ATOM 659 C CA . GLY A 1 79 ? 11.063 -8.225 0.555 1.00 81.81 79 GLY A CA 1
ATOM 660 C C . GLY A 1 79 ? 12.314 -7.401 0.876 1.00 81.81 79 GLY A C 1
ATOM 661 O O . GLY A 1 79 ? 12.232 -6.426 1.619 1.00 81.81 79 GLY A O 1
ATOM 662 N N . PRO A 1 80 ? 13.491 -7.786 0.347 1.00 84.94 80 PRO A N 1
ATOM 663 C CA . PRO A 1 80 ? 14.699 -6.971 0.455 1.00 84.94 80 PRO A CA 1
ATOM 664 C C . PRO A 1 80 ? 14.440 -5.558 -0.082 1.00 84.94 80 PRO A C 1
ATOM 666 O O . PRO A 1 80 ? 13.823 -5.414 -1.132 1.00 84.94 80 PRO A O 1
ATOM 669 N N . GLY A 1 81 ? 14.892 -4.529 0.633 1.00 88.69 81 GLY A N 1
ATOM 670 C CA . GLY A 1 81 ? 14.740 -3.129 0.222 1.00 88.69 81 GLY A CA 1
ATOM 671 C C . GLY A 1 81 ? 16.001 -2.523 -0.397 1.00 88.69 81 GLY A C 1
ATOM 672 O O . GLY A 1 81 ? 17.052 -3.161 -0.451 1.00 88.69 81 GLY A O 1
ATOM 673 N N . ASP A 1 82 ? 15.915 -1.253 -0.799 1.00 93.12 82 ASP A N 1
ATOM 674 C CA . ASP A 1 82 ? 17.066 -0.433 -1.205 1.00 93.12 82 ASP A CA 1
ATOM 675 C C . ASP A 1 82 ? 17.557 0.419 -0.025 1.00 93.12 82 ASP A C 1
ATOM 677 O O . ASP A 1 82 ? 17.229 1.599 0.106 1.00 93.12 82 ASP A O 1
ATOM 681 N N . ARG A 1 83 ? 18.303 -0.204 0.898 1.00 92.25 83 ARG A N 1
ATOM 682 C CA . ARG A 1 83 ? 18.782 0.485 2.111 1.00 92.25 83 ARG A CA 1
ATOM 683 C C . ARG A 1 83 ? 19.676 1.682 1.784 1.00 92.25 83 ARG A C 1
ATOM 685 O O . ARG A 1 83 ? 19.608 2.696 2.462 1.00 92.25 83 ARG A O 1
ATOM 692 N N . GLU A 1 84 ? 20.484 1.557 0.739 1.00 93.12 84 GLU A N 1
ATOM 693 C CA . GLU A 1 84 ? 21.392 2.608 0.281 1.00 93.12 84 GLU A CA 1
ATOM 694 C C . GLU A 1 84 ? 20.615 3.825 -0.240 1.00 93.12 84 GLU A C 1
ATOM 696 O O . GLU A 1 84 ? 20.916 4.948 0.157 1.00 93.12 84 GLU A O 1
ATOM 701 N N . ALA A 1 85 ? 19.570 3.612 -1.050 1.00 93.12 85 ALA A N 1
ATOM 702 C CA . ALA A 1 85 ? 18.675 4.687 -1.484 1.00 93.12 85 ALA A CA 1
ATOM 703 C C . ALA A 1 85 ? 18.018 5.408 -0.296 1.00 93.12 85 ALA A C 1
ATOM 705 O O . ALA A 1 85 ? 18.029 6.639 -0.242 1.00 93.12 85 ALA A O 1
ATOM 706 N N . TYR A 1 86 ? 17.516 4.640 0.678 1.00 92.69 86 TYR A N 1
ATOM 707 C CA . TYR A 1 86 ? 16.909 5.179 1.893 1.00 92.69 86 TYR A CA 1
ATOM 708 C C . TYR A 1 86 ? 17.901 6.019 2.711 1.00 92.69 86 TYR A C 1
ATOM 710 O O . TYR A 1 86 ? 17.606 7.162 3.053 1.00 92.69 86 TYR A O 1
ATOM 718 N N . GLU A 1 87 ? 19.087 5.477 3.006 1.00 93.25 87 GLU A N 1
ATOM 719 C CA . GLU A 1 87 ? 20.117 6.141 3.819 1.00 93.25 87 GLU A CA 1
ATOM 720 C C . GLU A 1 87 ? 20.636 7.428 3.162 1.00 93.25 87 GLU A C 1
ATOM 722 O O . GLU A 1 87 ? 20.967 8.382 3.863 1.00 93.25 87 GLU A O 1
ATOM 727 N N . ARG A 1 88 ? 20.671 7.479 1.826 1.00 92.75 88 ARG A N 1
ATOM 728 C CA . ARG A 1 88 ? 21.172 8.632 1.070 1.00 92.75 88 ARG A CA 1
ATOM 729 C C . ARG A 1 88 ? 20.252 9.850 1.122 1.00 92.75 88 ARG A C 1
ATOM 731 O O . ARG A 1 88 ? 20.737 10.972 1.019 1.00 92.75 88 ARG A O 1
ATOM 738 N N . GLU A 1 89 ? 18.943 9.644 1.233 1.00 92.56 89 GLU A N 1
ATOM 739 C CA . GLU A 1 89 ? 17.960 10.730 1.131 1.00 92.56 89 GLU A CA 1
ATOM 740 C C . GLU A 1 89 ? 17.168 10.991 2.403 1.00 92.56 89 GLU A C 1
ATOM 742 O O . GLU A 1 89 ? 16.456 11.992 2.479 1.00 92.56 89 GLU A O 1
ATOM 747 N N . TRP A 1 90 ? 17.262 10.118 3.403 1.00 88.25 90 TRP A N 1
ATOM 748 C CA . TRP A 1 90 ? 16.537 10.306 4.649 1.00 88.25 90 TRP A CA 1
ATOM 749 C C . TRP A 1 90 ? 16.829 11.690 5.273 1.00 88.25 90 TRP A C 1
ATOM 751 O O . TRP A 1 90 ? 17.997 12.044 5.443 1.00 88.25 90 TRP A O 1
ATOM 761 N N . PRO A 1 91 ? 15.803 12.482 5.657 1.00 85.94 91 PRO A N 1
ATOM 762 C CA . PRO A 1 91 ? 14.364 12.170 5.663 1.00 85.94 91 PRO A CA 1
ATOM 763 C C . PRO A 1 91 ? 13.581 12.602 4.403 1.00 85.94 91 PRO A C 1
ATOM 765 O O . PRO A 1 91 ? 12.383 12.337 4.307 1.00 85.94 91 PRO A O 1
ATOM 768 N N . ASN A 1 92 ? 14.218 13.264 3.439 1.00 89.31 92 ASN A N 1
ATOM 769 C CA . ASN A 1 92 ? 13.589 13.865 2.258 1.00 89.31 92 ASN A CA 1
ATOM 770 C C . ASN A 1 92 ? 13.598 12.908 1.055 1.00 89.31 92 ASN A C 1
ATOM 772 O O . ASN A 1 92 ? 14.209 13.184 0.025 1.00 89.31 92 ASN A O 1
ATOM 776 N N . LEU A 1 93 ? 12.918 11.772 1.199 1.00 87.00 93 LEU A N 1
ATOM 777 C CA . LEU A 1 93 ? 12.889 10.709 0.192 1.00 87.00 93 LEU A CA 1
ATOM 778 C C . LEU A 1 93 ? 12.240 11.177 -1.125 1.00 87.00 93 LEU A C 1
ATOM 780 O O . LEU A 1 93 ? 11.047 11.496 -1.151 1.00 87.00 93 LEU A O 1
ATOM 784 N N . THR A 1 94 ? 12.990 11.138 -2.233 1.00 92.56 94 THR A N 1
ATOM 785 C CA . THR A 1 94 ? 12.449 11.395 -3.582 1.00 92.56 94 THR A CA 1
ATOM 786 C C . THR A 1 94 ? 11.504 10.267 -4.003 1.00 92.56 94 THR A C 1
ATOM 788 O O . THR A 1 94 ? 10.432 10.507 -4.568 1.00 92.56 94 THR A O 1
ATOM 791 N N . PHE A 1 95 ? 11.869 9.025 -3.674 1.00 94.19 95 PHE A N 1
ATOM 792 C CA . PHE A 1 95 ? 11.032 7.843 -3.841 1.00 94.19 95 PHE A CA 1
ATOM 793 C C . PHE A 1 95 ? 10.679 7.261 -2.471 1.00 94.19 95 PHE A C 1
ATOM 795 O O . PHE A 1 95 ? 11.534 6.795 -1.733 1.00 94.19 95 PHE A O 1
ATOM 802 N N . LEU A 1 96 ? 9.388 7.255 -2.129 1.00 91.25 96 LEU A N 1
ATOM 803 C CA . LEU A 1 96 ? 8.915 6.724 -0.841 1.00 91.25 96 LEU A CA 1
ATOM 804 C C . LEU A 1 96 ? 8.868 5.188 -0.792 1.00 91.25 96 LEU A C 1
ATOM 806 O O . LEU A 1 96 ? 8.837 4.605 0.287 1.00 91.25 96 LEU A O 1
ATOM 810 N N . TYR A 1 97 ? 8.840 4.540 -1.957 1.00 93.75 97 TYR A N 1
ATOM 811 C CA . TYR A 1 97 ? 8.800 3.086 -2.100 1.00 93.75 97 TYR A CA 1
ATOM 812 C C . TYR A 1 97 ? 10.050 2.640 -2.844 1.00 93.75 97 TYR A C 1
ATOM 814 O O . TYR A 1 97 ? 10.211 2.924 -4.034 1.00 93.75 97 TYR A O 1
ATOM 822 N N . HIS A 1 98 ? 10.939 1.982 -2.108 1.00 95.19 98 HIS A N 1
ATOM 823 C CA . HIS A 1 98 ? 12.227 1.514 -2.590 1.00 95.19 98 HIS A CA 1
ATOM 824 C C . HIS A 1 98 ? 12.116 0.119 -3.206 1.00 95.19 98 HIS A C 1
ATOM 826 O O . HIS A 1 98 ? 11.491 -0.770 -2.624 1.00 95.19 98 HIS A O 1
ATOM 832 N N . ASP A 1 99 ? 12.762 -0.075 -4.356 1.00 96.19 99 ASP A N 1
ATOM 833 C CA . ASP A 1 99 ? 12.736 -1.330 -5.108 1.00 96.19 99 ASP A CA 1
ATOM 834 C C . ASP A 1 99 ? 14.032 -2.118 -4.876 1.00 96.19 99 ASP A C 1
ATOM 836 O O . ASP A 1 99 ? 15.115 -1.736 -5.327 1.00 96.19 99 ASP A O 1
ATOM 840 N N . GLY A 1 100 ? 13.928 -3.239 -4.163 1.00 96.38 100 GLY A N 1
ATOM 841 C CA . GLY A 1 100 ? 15.080 -4.071 -3.827 1.00 96.38 100 GLY A CA 1
ATOM 842 C C . GLY A 1 100 ? 15.696 -4.808 -5.013 1.00 96.38 100 GLY A C 1
ATOM 843 O O . GLY A 1 100 ? 16.885 -5.133 -4.974 1.00 96.38 100 GLY A O 1
ATOM 844 N N . LEU A 1 101 ? 14.934 -5.063 -6.083 1.00 97.00 101 LEU A N 1
ATOM 845 C CA . LEU A 1 101 ? 15.495 -5.659 -7.293 1.00 97.00 101 LEU A CA 1
ATOM 846 C C . LEU A 1 101 ? 16.341 -4.625 -8.042 1.00 97.00 101 LEU A C 1
ATOM 848 O O . LEU A 1 101 ? 17.451 -4.953 -8.451 1.00 97.00 101 LEU A O 1
ATOM 852 N N . LEU A 1 102 ? 15.886 -3.374 -8.157 1.00 97.06 102 LEU A N 1
ATOM 853 C CA . LEU A 1 102 ? 16.711 -2.291 -8.706 1.00 97.06 102 LEU A CA 1
ATOM 854 C C . LEU A 1 102 ? 17.946 -2.019 -7.842 1.00 97.06 102 LEU A C 1
ATOM 856 O O . LEU A 1 102 ? 19.026 -1.818 -8.396 1.00 97.06 102 LEU A O 1
ATOM 860 N N . ALA A 1 103 ? 17.822 -2.094 -6.513 1.00 96.56 103 ALA A N 1
ATOM 861 C CA . ALA A 1 103 ? 18.958 -1.985 -5.594 1.00 96.56 103 ALA A CA 1
ATOM 862 C C . ALA A 1 103 ? 20.035 -3.040 -5.871 1.00 96.56 103 ALA A C 1
ATOM 864 O O . ALA A 1 103 ? 21.232 -2.746 -5.876 1.00 96.56 103 ALA A O 1
ATOM 865 N N . ARG A 1 104 ? 19.610 -4.286 -6.108 1.00 96.56 104 ARG A N 1
ATOM 866 C CA . ARG A 1 104 ? 20.513 -5.379 -6.469 1.00 96.56 104 ARG A CA 1
ATOM 867 C C . ARG A 1 104 ? 21.127 -5.148 -7.847 1.00 96.56 104 ARG A C 1
ATOM 869 O O . ARG A 1 104 ? 22.345 -5.201 -7.989 1.00 96.56 104 ARG A O 1
ATOM 876 N N . LEU A 1 105 ? 20.297 -4.833 -8.841 1.00 97.06 105 LEU A N 1
ATOM 877 C CA . LEU A 1 105 ? 20.747 -4.637 -10.217 1.00 97.06 105 LEU A CA 1
ATOM 878 C C . LEU A 1 105 ? 21.695 -3.448 -10.369 1.00 97.06 105 LEU A C 1
ATOM 880 O O . LEU A 1 105 ? 22.557 -3.493 -11.235 1.00 97.06 105 LEU A O 1
ATOM 884 N N . ARG A 1 106 ? 21.607 -2.425 -9.509 1.00 96.06 106 ARG A N 1
ATOM 885 C CA . ARG A 1 106 ? 22.604 -1.347 -9.447 1.00 96.06 106 ARG A CA 1
ATOM 886 C C . ARG A 1 106 ? 24.018 -1.859 -9.184 1.00 96.06 106 ARG A C 1
ATOM 888 O O . ARG A 1 106 ? 24.967 -1.346 -9.764 1.00 96.06 106 ARG A O 1
ATOM 895 N N . LYS A 1 107 ? 24.152 -2.882 -8.339 1.00 95.38 107 LYS A N 1
ATOM 896 C CA . LYS A 1 107 ? 25.445 -3.479 -7.971 1.00 95.38 107 LYS A CA 1
ATOM 897 C C . LYS A 1 107 ? 25.948 -4.465 -9.023 1.00 95.38 107 LYS A C 1
ATOM 899 O O . LYS A 1 107 ? 27.152 -4.611 -9.191 1.00 95.38 107 LYS A O 1
ATOM 904 N N . GLU A 1 108 ? 25.029 -5.150 -9.698 1.00 96.06 108 GLU A N 1
ATOM 905 C CA . GLU A 1 108 ? 25.341 -6.190 -10.688 1.00 96.06 108 GLU A CA 1
ATOM 906 C C . GLU A 1 108 ? 25.562 -5.620 -12.099 1.00 96.06 108 GLU A C 1
ATOM 908 O O . GLU A 1 108 ? 26.342 -6.178 -12.866 1.00 96.06 108 GLU A O 1
ATOM 913 N N . ILE A 1 109 ? 24.880 -4.525 -12.452 1.00 97.31 109 ILE A N 1
ATOM 914 C CA . ILE A 1 109 ? 24.831 -3.967 -13.809 1.00 97.31 109 ILE A CA 1
ATOM 915 C C . ILE A 1 109 ? 25.076 -2.446 -13.746 1.00 97.31 109 ILE A C 1
ATOM 917 O O . ILE A 1 109 ? 24.148 -1.679 -13.451 1.00 97.31 109 ILE A O 1
ATOM 921 N N . PRO A 1 110 ? 26.317 -1.988 -14.014 1.00 95.62 110 PRO A N 1
ATOM 922 C CA . PRO A 1 110 ? 26.664 -0.566 -13.988 1.00 95.62 110 PRO A CA 1
ATOM 923 C C . PRO A 1 110 ? 25.971 0.263 -15.074 1.00 95.62 110 PRO A C 1
ATOM 925 O O . PRO A 1 110 ? 25.592 1.397 -14.804 1.00 95.62 110 PRO A O 1
ATOM 928 N N . ASP A 1 111 ? 25.780 -0.288 -16.279 1.00 97.69 111 ASP A N 1
ATOM 929 C CA . ASP A 1 111 ? 25.146 0.438 -17.385 1.00 97.69 111 ASP A CA 1
ATOM 930 C C . ASP A 1 111 ? 23.631 0.632 -17.137 1.00 97.69 111 ASP A C 1
ATOM 932 O O . ASP A 1 111 ? 22.900 -0.357 -16.984 1.00 97.69 111 ASP A O 1
ATOM 936 N N . PRO A 1 112 ? 23.119 1.880 -17.108 1.00 97.88 112 PRO A N 1
ATOM 937 C CA . PRO A 1 112 ? 21.710 2.160 -16.824 1.00 97.88 112 PRO A CA 1
ATOM 938 C C . PRO A 1 112 ? 20.721 1.522 -17.810 1.00 97.88 112 PRO A C 1
ATOM 940 O O . PRO A 1 112 ? 19.640 1.081 -17.406 1.00 97.88 112 PRO A O 1
ATOM 943 N N . GLU A 1 113 ? 21.069 1.437 -19.097 1.00 98.06 113 GLU A N 1
ATOM 944 C CA . GLU A 1 113 ? 20.179 0.871 -20.115 1.00 98.06 113 GLU A CA 1
ATOM 945 C C . GLU A 1 113 ? 20.137 -0.658 -20.043 1.00 98.06 113 GLU A C 1
ATOM 947 O O . GLU A 1 113 ? 19.066 -1.254 -20.178 1.00 98.06 113 GLU A O 1
ATOM 952 N N . GLU A 1 114 ? 21.272 -1.316 -19.804 1.00 97.81 114 GLU A N 1
ATOM 953 C CA . GLU A 1 114 ? 21.341 -2.749 -19.510 1.00 97.81 114 GLU A CA 1
ATOM 954 C C . GLU A 1 114 ? 20.557 -3.086 -18.247 1.00 97.81 114 GLU A C 1
ATOM 956 O O . GLU A 1 114 ? 19.778 -4.042 -18.246 1.00 97.81 114 GLU A O 1
ATOM 961 N N . ARG A 1 115 ? 20.684 -2.261 -17.204 1.00 97.81 115 ARG A N 1
ATOM 962 C CA . ARG A 1 115 ? 19.942 -2.413 -15.950 1.00 97.81 115 ARG A CA 1
ATOM 963 C C . ARG A 1 115 ? 18.438 -2.317 -16.176 1.00 97.81 115 ARG A C 1
ATOM 965 O O . ARG A 1 115 ? 17.686 -3.178 -15.713 1.00 97.81 115 ARG A O 1
ATOM 972 N N . LEU A 1 116 ? 17.989 -1.312 -16.931 1.00 98.19 116 LEU A N 1
ATOM 973 C CA . LEU A 1 116 ? 16.583 -1.169 -17.303 1.00 98.19 116 LEU A CA 1
ATOM 974 C C . LEU A 1 116 ? 16.095 -2.363 -18.130 1.00 98.19 116 LEU A C 1
ATOM 976 O O . LEU A 1 116 ? 14.989 -2.853 -17.891 1.00 98.19 116 LEU A O 1
ATOM 980 N N . ARG A 1 117 ? 16.892 -2.839 -19.098 1.00 98.25 117 ARG A N 1
ATOM 981 C CA . ARG A 1 117 ? 16.552 -4.022 -19.904 1.00 98.25 117 ARG A CA 1
ATOM 982 C C . ARG A 1 117 ? 16.386 -5.253 -19.019 1.00 98.25 117 ARG A C 1
ATOM 984 O O . ARG A 1 117 ? 15.345 -5.898 -19.115 1.00 98.25 117 ARG A O 1
ATOM 991 N N . ALA A 1 118 ? 17.345 -5.524 -18.136 1.00 98.00 118 ALA A N 1
ATOM 992 C CA . ALA A 1 118 ? 17.319 -6.650 -17.206 1.00 98.00 118 ALA A CA 1
ATOM 993 C C . ALA A 1 118 ? 16.114 -6.596 -16.254 1.00 98.00 118 ALA A C 1
ATOM 995 O O . ALA A 1 118 ? 15.435 -7.606 -16.054 1.00 98.00 118 ALA A O 1
ATOM 996 N N . TYR A 1 119 ? 15.804 -5.413 -15.713 1.00 97.88 119 TYR A N 1
ATOM 997 C CA . TYR A 1 119 ? 14.627 -5.211 -14.870 1.00 97.88 119 TYR A CA 1
ATOM 998 C C . TYR A 1 119 ? 13.331 -5.437 -15.665 1.00 97.88 119 TYR A C 1
ATOM 1000 O O . TYR A 1 119 ? 12.491 -6.227 -15.251 1.00 97.88 119 TYR A O 1
ATOM 1008 N N . ARG A 1 120 ? 13.197 -4.849 -16.864 1.00 97.88 120 ARG A N 1
ATOM 1009 C CA . ARG A 1 120 ? 12.010 -5.004 -17.729 1.00 97.88 120 ARG A CA 1
ATOM 1010 C C . ARG A 1 120 ? 11.713 -6.461 -18.075 1.00 97.88 120 ARG A C 1
ATOM 1012 O O . ARG A 1 120 ? 10.552 -6.881 -18.082 1.00 97.88 120 ARG A O 1
ATOM 1019 N N . THR A 1 121 ? 12.742 -7.214 -18.449 1.00 97.25 121 THR A N 1
ATOM 1020 C CA . THR A 1 121 ? 12.600 -8.611 -18.872 1.00 97.25 121 THR A CA 1
ATOM 1021 C C . THR A 1 121 ? 12.492 -9.563 -17.689 1.00 97.25 121 THR A C 1
ATOM 1023 O O . THR A 1 121 ? 11.981 -10.667 -17.876 1.00 97.25 121 THR A O 1
ATOM 1026 N N . LEU A 1 122 ? 12.934 -9.136 -16.498 1.00 96.88 122 LEU A N 1
ATOM 1027 C CA . LEU A 1 122 ? 13.173 -9.985 -15.330 1.00 96.88 122 LEU A CA 1
ATOM 1028 C C . LEU A 1 122 ? 14.080 -11.181 -15.670 1.00 96.88 122 LEU A C 1
ATOM 1030 O O . LEU A 1 122 ? 13.896 -12.273 -15.141 1.00 96.88 122 LEU A O 1
ATOM 1034 N N . SER A 1 123 ? 15.046 -10.993 -16.577 1.00 90.75 123 SER A N 1
ATOM 1035 C CA . SER A 1 123 ? 15.912 -12.064 -17.102 1.00 90.75 123 SER A CA 1
ATOM 1036 C C . SER A 1 123 ? 17.138 -12.356 -16.232 1.00 90.75 123 SER A C 1
ATOM 1038 O O . SER A 1 123 ? 18.152 -12.829 -16.734 1.00 90.75 123 SER A O 1
ATOM 1040 N N . VAL A 1 124 ? 17.064 -12.030 -14.946 1.00 93.00 124 VAL A N 1
ATOM 1041 C CA . VAL A 1 124 ? 18.144 -12.218 -13.974 1.00 93.00 124 VAL A CA 1
ATOM 1042 C C . VAL A 1 124 ? 17.774 -13.327 -13.002 1.00 93.00 124 VAL A C 1
ATOM 1044 O O . VAL A 1 124 ? 16.598 -13.573 -12.732 1.00 93.00 124 VAL A O 1
ATOM 1047 N N . GLU A 1 125 ? 18.775 -14.010 -12.462 1.00 93.06 125 GLU A N 1
ATOM 1048 C CA . GLU A 1 125 ? 18.532 -15.074 -11.494 1.00 93.06 125 GLU A CA 1
ATOM 1049 C C . GLU A 1 125 ? 18.013 -14.524 -10.158 1.00 93.06 125 GLU A C 1
ATOM 1051 O O . GLU A 1 125 ? 18.171 -13.348 -9.815 1.00 93.06 125 GLU A O 1
ATOM 1056 N N . GLY A 1 126 ? 17.333 -15.379 -9.392 1.00 90.62 126 GLY A N 1
ATOM 1057 C CA . GLY A 1 126 ? 16.869 -15.032 -8.048 1.00 90.62 126 GLY A CA 1
ATOM 1058 C C . GLY A 1 126 ? 15.825 -13.911 -7.998 1.00 90.62 126 GLY A C 1
ATOM 1059 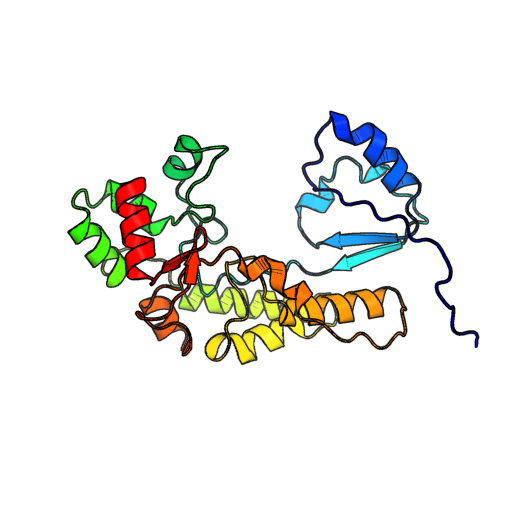O O . GLY A 1 126 ? 15.719 -13.234 -6.977 1.00 90.62 126 GLY A O 1
ATOM 1060 N N . VAL A 1 127 ? 15.072 -13.670 -9.077 1.00 94.38 127 VAL A N 1
ATOM 1061 C CA . VAL A 1 127 ? 13.866 -12.829 -9.018 1.00 94.38 127 VAL A CA 1
ATOM 1062 C C . VAL A 1 127 ? 12.828 -13.537 -8.150 1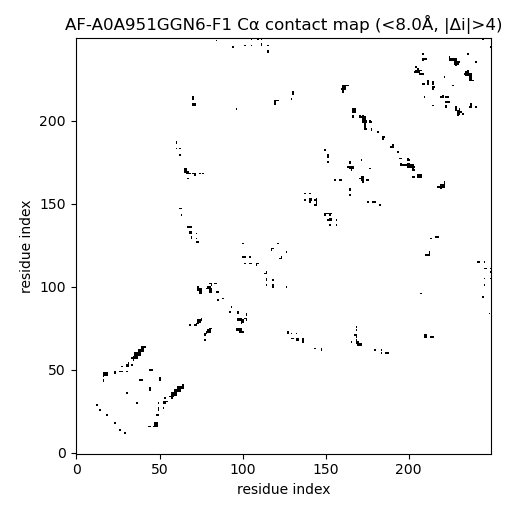.00 94.38 127 VAL A C 1
ATOM 1064 O O . VAL A 1 127 ? 12.593 -14.739 -8.295 1.00 94.38 127 VAL A O 1
ATOM 1067 N N . ILE A 1 128 ? 12.195 -12.799 -7.236 1.00 92.69 128 ILE A N 1
ATOM 1068 C CA . ILE A 1 128 ? 11.149 -13.357 -6.376 1.00 92.69 128 ILE A CA 1
ATOM 1069 C C . ILE A 1 128 ? 10.017 -13.964 -7.217 1.00 92.69 128 ILE A C 1
ATOM 1071 O O . ILE A 1 128 ? 9.539 -13.379 -8.191 1.00 92.69 128 ILE A O 1
ATOM 1075 N N . ASN A 1 129 ? 9.542 -15.140 -6.808 1.00 94.31 129 ASN A N 1
ATOM 1076 C CA . ASN A 1 129 ? 8.381 -15.768 -7.425 1.00 94.31 129 ASN A CA 1
ATOM 1077 C C . ASN A 1 129 ? 7.100 -15.038 -6.981 1.00 94.31 129 ASN A C 1
ATOM 1079 O O . ASN A 1 129 ? 6.479 -15.387 -5.973 1.00 94.31 129 ASN A O 1
ATOM 1083 N N . PHE A 1 130 ? 6.703 -14.013 -7.736 1.00 94.62 130 PHE A N 1
ATOM 1084 C CA . PHE A 1 130 ? 5.528 -13.188 -7.434 1.00 94.62 130 PHE A CA 1
ATOM 1085 C C . PHE A 1 130 ? 4.196 -13.955 -7.521 1.00 94.62 130 PHE A C 1
ATOM 1087 O O . PHE A 1 130 ? 3.228 -13.563 -6.872 1.00 94.62 130 PHE A O 1
ATOM 1094 N N . THR A 1 131 ? 4.134 -15.087 -8.232 1.00 95.50 131 THR A N 1
ATOM 1095 C CA . THR A 1 131 ? 2.960 -15.978 -8.208 1.00 95.50 131 THR A CA 1
ATOM 1096 C C . THR A 1 131 ? 2.838 -16.670 -6.853 1.00 95.50 131 THR A C 1
ATOM 1098 O O . THR A 1 131 ? 1.764 -16.689 -6.254 1.00 95.50 131 THR A O 1
ATOM 1101 N N . ARG A 1 132 ? 3.958 -17.160 -6.309 1.00 95.88 132 ARG A N 1
ATOM 1102 C CA . ARG A 1 132 ? 4.003 -17.727 -4.956 1.00 95.88 132 ARG A CA 1
ATOM 1103 C C . ARG A 1 132 ? 3.721 -16.667 -3.888 1.00 95.88 132 ARG A C 1
ATOM 1105 O O . ARG A 1 132 ? 3.005 -16.960 -2.934 1.00 95.88 132 ARG A O 1
ATOM 1112 N N . LEU A 1 133 ? 4.228 -15.440 -4.051 1.00 96.00 133 LEU A N 1
ATOM 1113 C CA . LEU A 1 133 ? 3.864 -14.309 -3.184 1.00 96.00 133 LEU A CA 1
ATOM 1114 C C . LEU A 1 133 ? 2.348 -14.064 -3.203 1.00 96.00 133 LEU A C 1
ATOM 1116 O O . LEU A 1 133 ? 1.736 -13.901 -2.149 1.00 96.00 133 LEU A O 1
ATOM 1120 N N . HIS A 1 134 ? 1.726 -14.093 -4.383 1.00 97.94 134 HIS A N 1
ATOM 1121 C CA . HIS A 1 134 ? 0.280 -13.925 -4.506 1.00 97.94 134 HIS A CA 1
ATOM 1122 C C . HIS A 1 134 ? -0.508 -15.027 -3.780 1.00 97.94 134 HIS A C 1
ATOM 1124 O O . HIS A 1 134 ? -1.529 -14.740 -3.156 1.00 97.94 134 HIS A O 1
ATOM 1130 N N . ASP A 1 135 ? -0.031 -16.273 -3.788 1.00 97.81 135 ASP A N 1
ATOM 1131 C CA . ASP A 1 135 ? -0.664 -17.353 -3.024 1.00 97.81 135 ASP A CA 1
ATOM 1132 C C . ASP A 1 135 ? -0.606 -17.130 -1.509 1.00 97.81 135 ASP A C 1
ATOM 1134 O O . ASP A 1 135 ? -1.563 -17.471 -0.807 1.00 97.81 135 ASP A O 1
ATOM 1138 N N . PHE A 1 136 ? 0.474 -16.535 -0.996 1.00 96.69 136 PHE A N 1
ATOM 1139 C CA . PHE A 1 136 ? 0.536 -16.109 0.403 1.00 96.69 136 PHE A CA 1
ATOM 1140 C C . PHE A 1 136 ? -0.442 -14.966 0.684 1.00 96.69 136 PHE A C 1
ATOM 1142 O O . PHE A 1 136 ? -1.216 -15.050 1.640 1.00 96.69 136 PHE A O 1
ATOM 1149 N N . GLU A 1 137 ? -0.490 -13.953 -0.183 1.00 97.38 137 GLU A N 1
ATOM 1150 C CA . GLU A 1 137 ? -1.423 -12.829 -0.047 1.00 97.38 137 GLU A CA 1
ATOM 1151 C C . GLU A 1 137 ? -2.887 -13.279 -0.073 1.00 97.38 137 GLU A C 1
ATOM 1153 O O . GLU A 1 137 ? -3.694 -12.804 0.723 1.00 97.38 137 GLU A O 1
ATOM 1158 N N . ARG A 1 138 ? -3.240 -14.258 -0.914 1.00 98.38 138 ARG A N 1
ATOM 1159 C CA . ARG A 1 138 ? -4.581 -14.864 -0.935 1.00 98.38 138 ARG A CA 1
ATOM 1160 C C . ARG A 1 138 ? -4.977 -15.460 0.410 1.00 98.38 138 ARG A C 1
ATOM 1162 O O . ARG A 1 138 ? -6.103 -15.254 0.868 1.00 98.38 138 ARG A O 1
ATOM 1169 N N . ARG A 1 139 ? -4.065 -16.205 1.039 1.00 98.19 139 ARG A N 1
ATOM 1170 C CA . ARG A 1 139 ? -4.303 -16.816 2.355 1.00 98.19 139 ARG A CA 1
ATOM 1171 C C . ARG A 1 139 ? -4.408 -15.746 3.432 1.00 98.19 139 ARG A C 1
ATOM 1173 O O . ARG A 1 139 ? -5.344 -15.801 4.221 1.00 98.19 139 ARG A O 1
ATOM 1180 N N . ARG A 1 140 ? -3.513 -14.751 3.420 1.00 97.56 140 ARG A N 1
ATOM 1181 C CA . ARG A 1 140 ? -3.532 -13.631 4.370 1.00 97.56 140 ARG A CA 1
ATOM 1182 C C . ARG A 1 140 ? -4.839 -12.843 4.290 1.00 97.56 140 ARG A C 1
ATOM 1184 O O . ARG A 1 140 ? -5.465 -12.623 5.318 1.00 97.56 140 ARG A O 1
ATOM 1191 N N . LEU A 1 141 ? -5.282 -12.466 3.089 1.00 98.25 141 LEU A N 1
ATOM 1192 C CA . LEU A 1 141 ? -6.535 -11.728 2.891 1.00 98.25 141 LEU A CA 1
ATOM 1193 C C . LEU A 1 141 ? -7.763 -12.54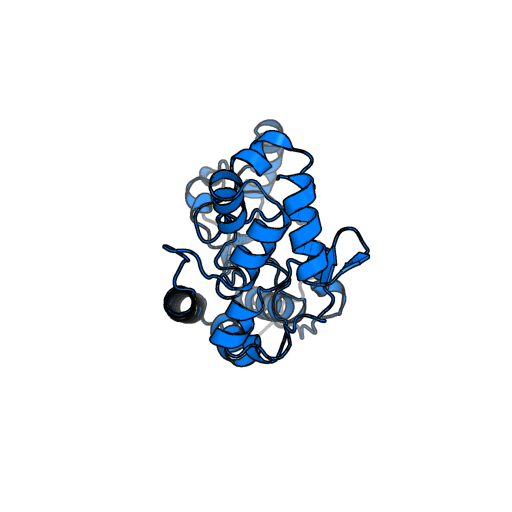7 3.311 1.00 98.25 141 LEU A C 1
ATOM 1195 O O . LEU A 1 141 ? -8.681 -12.004 3.916 1.00 98.25 141 LEU A O 1
ATOM 1199 N N . SER A 1 142 ? -7.761 -13.858 3.052 1.00 98.06 142 SER A N 1
ATOM 1200 C CA . SER A 1 142 ? -8.841 -14.745 3.507 1.00 98.06 142 SER A CA 1
ATOM 1201 C C . SER A 1 142 ? -8.857 -14.901 5.033 1.00 98.06 142 SER A C 1
ATOM 1203 O O . SER A 1 142 ? -9.924 -14.927 5.641 1.00 98.06 142 SER A O 1
ATOM 1205 N N . ALA A 1 143 ? -7.683 -14.989 5.665 1.00 97.94 143 ALA A N 1
ATOM 1206 C CA . ALA A 1 143 ? -7.558 -15.049 7.118 1.00 97.94 143 ALA A CA 1
ATOM 1207 C C . ALA A 1 143 ? -7.989 -13.734 7.785 1.00 97.94 143 ALA A C 1
ATOM 1209 O O . ALA A 1 143 ? -8.709 -13.777 8.776 1.00 97.94 143 ALA A O 1
ATOM 1210 N N . MET A 1 144 ? -7.620 -12.589 7.202 1.00 98.00 144 MET A N 1
ATOM 1211 C CA . MET A 1 144 ? -8.057 -11.259 7.634 1.00 98.00 144 MET A CA 1
ATOM 1212 C C . MET A 1 144 ? -9.588 -11.149 7.617 1.00 98.00 144 MET A C 1
ATOM 1214 O O . MET A 1 144 ? -10.190 -10.771 8.616 1.00 98.00 144 MET A O 1
ATOM 1218 N N . ASP A 1 145 ? -10.238 -11.542 6.521 1.00 98.31 145 ASP A N 1
ATOM 1219 C CA . ASP A 1 145 ? -11.703 -11.522 6.430 1.00 98.31 145 ASP A CA 1
ATOM 1220 C C . ASP A 1 145 ? -12.363 -12.400 7.497 1.00 98.31 145 ASP A C 1
ATOM 1222 O O . ASP A 1 145 ? -13.312 -11.968 8.151 1.00 98.31 145 ASP A O 1
ATOM 1226 N N . LYS A 1 146 ? -11.814 -13.598 7.742 1.00 98.00 146 LYS A N 1
ATOM 1227 C CA . LYS A 1 146 ? -12.280 -14.486 8.816 1.00 98.00 146 LYS A CA 1
ATOM 1228 C C . LYS A 1 146 ? -12.094 -13.862 10.203 1.00 98.00 146 LYS A C 1
ATOM 1230 O O . LYS A 1 146 ? -12.983 -13.989 11.036 1.00 98.00 146 LYS A O 1
ATOM 1235 N N . GLN A 1 147 ? -10.954 -13.220 10.450 1.00 97.50 147 GLN A N 1
ATOM 1236 C CA . GLN A 1 147 ? -10.622 -12.604 11.736 1.00 97.50 147 GLN A CA 1
ATOM 1237 C C . GLN A 1 147 ? -11.550 -11.433 12.067 1.00 97.50 147 GLN A C 1
ATOM 1239 O O . GLN A 1 147 ? -11.997 -11.317 13.202 1.00 97.50 147 GLN A O 1
ATOM 1244 N N . PHE A 1 148 ? -11.851 -10.583 11.084 1.00 97.50 148 PHE A N 1
ATOM 1245 C CA . PHE A 1 148 ? -12.653 -9.374 11.291 1.00 97.50 148 PHE A CA 1
ATOM 1246 C C . PHE A 1 148 ? -14.132 -9.544 10.925 1.00 97.50 148 PHE A C 1
ATOM 1248 O O . PHE A 1 148 ? -14.910 -8.611 11.084 1.00 97.50 148 PHE A O 1
ATOM 1255 N N . GLY A 1 149 ? -14.552 -10.697 10.397 1.00 96.75 149 GLY A N 1
ATOM 1256 C CA . GLY A 1 149 ? -15.928 -10.886 9.925 1.00 96.75 149 GLY A CA 1
ATOM 1257 C C . GLY A 1 149 ? -16.316 -9.882 8.831 1.00 96.75 149 GLY A C 1
ATOM 1258 O O . GLY A 1 149 ? -17.435 -9.361 8.819 1.00 96.75 149 GLY A O 1
ATOM 1259 N N . CYS A 1 150 ? -15.375 -9.565 7.937 1.00 96.06 150 CYS A N 1
ATOM 1260 C CA . CYS A 1 150 ? -15.569 -8.641 6.819 1.00 96.06 150 CYS A CA 1
ATOM 1261 C C . CYS A 1 150 ? -15.250 -9.326 5.478 1.00 96.06 150 CYS A C 1
ATOM 1263 O O . CYS A 1 150 ? -14.826 -10.474 5.453 1.00 96.06 150 CYS A O 1
ATOM 1265 N N . GLU A 1 151 ? -15.486 -8.640 4.356 1.00 97.50 151 GLU A N 1
ATOM 1266 C CA . GLU A 1 151 ? -15.288 -9.192 2.999 1.00 97.50 151 GLU A CA 1
ATOM 1267 C C . GLU A 1 151 ? -14.298 -8.359 2.167 1.00 97.50 151 GLU A C 1
ATOM 1269 O O . GLU A 1 151 ? -14.334 -8.351 0.931 1.00 97.50 151 GLU A O 1
ATOM 1274 N N . ILE A 1 152 ? -13.440 -7.582 2.832 1.00 98.50 152 ILE A N 1
ATOM 1275 C CA . ILE A 1 152 ? -12.514 -6.669 2.156 1.00 98.50 152 ILE A CA 1
ATOM 1276 C C . ILE A 1 152 ? -11.474 -7.469 1.366 1.00 98.50 152 ILE A C 1
ATOM 1278 O O . ILE A 1 152 ? -11.204 -7.160 0.205 1.00 98.50 152 ILE A O 1
ATOM 1282 N N . GLY A 1 153 ? -10.919 -8.522 1.960 1.00 98.50 153 GLY A N 1
ATOM 1283 C CA . GLY A 1 153 ? -9.940 -9.401 1.337 1.00 98.50 153 GLY A CA 1
ATOM 1284 C C . GLY A 1 153 ? -10.490 -10.132 0.116 1.00 98.50 153 GLY A C 1
ATOM 1285 O O . GLY A 1 153 ? -9.877 -10.088 -0.952 1.00 98.50 153 GLY A O 1
ATOM 1286 N N . GLN A 1 154 ? -11.672 -10.739 0.225 1.00 98.50 154 GLN A N 1
ATOM 1287 C CA . GLN A 1 154 ? -12.359 -11.387 -0.892 1.00 98.50 154 GLN A CA 1
ATOM 1288 C C . GLN A 1 154 ? -12.662 -10.392 -2.010 1.00 98.50 154 GLN A C 1
ATOM 1290 O O . GLN A 1 154 ? -12.443 -10.698 -3.187 1.00 98.50 154 GLN A O 1
ATOM 1295 N N . TYR A 1 155 ? -13.101 -9.177 -1.670 1.00 98.69 155 TYR A N 1
ATOM 1296 C CA . TYR A 1 155 ? -13.317 -8.130 -2.662 1.00 98.69 155 TYR A CA 1
ATOM 1297 C C . TYR A 1 155 ? -12.021 -7.770 -3.401 1.00 98.69 155 TYR A C 1
ATOM 1299 O O . TYR A 1 155 ? -12.018 -7.687 -4.634 1.00 98.69 155 TYR A O 1
ATOM 1307 N N . ILE A 1 156 ? -10.904 -7.621 -2.679 1.00 98.75 156 ILE A N 1
ATOM 1308 C CA . ILE A 1 156 ? -9.589 -7.380 -3.283 1.00 98.75 156 ILE A CA 1
ATOM 1309 C C . ILE A 1 156 ? -9.247 -8.502 -4.265 1.00 98.75 156 ILE A C 1
ATOM 1311 O O . ILE A 1 156 ? -9.006 -8.225 -5.440 1.00 98.75 156 ILE A O 1
ATOM 1315 N N . LEU A 1 157 ? -9.304 -9.763 -3.829 1.00 98.56 157 LEU A N 1
ATOM 1316 C CA . LEU A 1 157 ? -8.964 -10.931 -4.651 1.00 98.56 157 LEU A CA 1
ATOM 1317 C C . LEU A 1 157 ? -9.836 -11.068 -5.903 1.00 98.56 157 LEU A C 1
ATOM 1319 O O . LEU A 1 157 ? -9.344 -11.458 -6.967 1.00 98.56 157 LEU A O 1
ATOM 1323 N N . LYS A 1 158 ? -11.115 -10.709 -5.796 1.00 98.62 158 LYS A N 1
ATOM 1324 C CA . LYS A 1 158 ? -12.068 -10.748 -6.905 1.00 98.62 158 LYS A CA 1
ATOM 1325 C C . LYS A 1 158 ? -11.819 -9.645 -7.935 1.00 98.62 158 LYS A C 1
ATOM 1327 O O . LYS A 1 158 ? -12.027 -9.866 -9.128 1.00 98.62 158 LYS A O 1
ATOM 1332 N N . HIS A 1 159 ? -11.385 -8.459 -7.505 1.00 98.81 159 HIS A N 1
ATOM 1333 C CA . HIS A 1 159 ? -11.418 -7.264 -8.353 1.00 98.81 159 HIS A CA 1
ATOM 1334 C C . HIS A 1 159 ? -10.051 -6.675 -8.723 1.00 98.81 159 HIS A C 1
ATOM 1336 O O . HIS A 1 159 ? -9.992 -5.920 -9.696 1.00 98.81 159 HIS A O 1
ATOM 1342 N N . PHE A 1 160 ? -8.951 -7.037 -8.050 1.00 98.62 160 PHE A N 1
ATOM 1343 C CA . PHE A 1 160 ? -7.632 -6.420 -8.287 1.00 98.62 160 PHE A CA 1
ATOM 1344 C C . PHE A 1 160 ? -7.139 -6.546 -9.736 1.00 98.62 160 PHE A C 1
ATOM 1346 O O . PHE A 1 160 ? -6.412 -5.683 -10.224 1.00 98.62 160 PHE A O 1
ATOM 1353 N N . ARG A 1 161 ? -7.556 -7.602 -10.446 1.00 98.69 161 ARG A N 1
ATOM 1354 C CA . ARG A 1 161 ? -7.201 -7.824 -11.854 1.00 98.69 161 ARG A CA 1
ATOM 1355 C C . ARG A 1 161 ? -7.831 -6.802 -12.791 1.00 98.69 161 ARG A C 1
ATOM 1357 O O . ARG A 1 161 ? -7.210 -6.390 -13.763 1.00 98.69 161 ARG A O 1
ATOM 1364 N N . THR A 1 162 ? -9.054 -6.372 -12.493 1.00 98.69 162 THR A N 1
ATOM 1365 C CA . THR A 1 162 ? -9.868 -5.522 -13.380 1.00 98.69 162 THR A CA 1
ATOM 1366 C C . THR A 1 162 ? -9.934 -4.070 -12.922 1.00 98.69 162 THR A C 1
ATOM 1368 O O . THR A 1 162 ? -10.248 -3.191 -13.720 1.00 98.69 162 THR A O 1
ATOM 1371 N N . ARG A 1 163 ? -9.612 -3.793 -11.653 1.00 98.25 163 ARG A N 1
ATOM 1372 C CA . ARG A 1 163 ? -9.694 -2.465 -11.040 1.00 98.25 163 ARG A CA 1
ATOM 1373 C C . ARG A 1 163 ? -8.424 -2.145 -10.259 1.00 98.25 163 ARG A C 1
ATOM 1375 O O . ARG A 1 163 ? -7.906 -2.991 -9.534 1.00 98.25 163 ARG A O 1
ATOM 1382 N N . ARG A 1 164 ? -7.974 -0.889 -10.336 1.00 98.06 164 ARG A N 1
ATOM 1383 C CA . ARG A 1 164 ? -6.911 -0.360 -9.471 1.00 98.06 164 ARG A CA 1
ATOM 1384 C C . ARG A 1 164 ? -7.474 -0.117 -8.070 1.00 98.06 164 ARG A C 1
ATOM 1386 O O . ARG A 1 164 ? -8.082 0.920 -7.815 1.00 98.06 164 ARG A O 1
ATOM 1393 N N . LEU A 1 165 ? -7.317 -1.108 -7.195 1.00 98.44 165 LEU A N 1
ATOM 1394 C CA . LEU A 1 165 ? -7.787 -1.056 -5.805 1.00 98.44 165 LEU A CA 1
ATOM 1395 C C . LEU A 1 165 ? -6.779 -0.423 -4.844 1.00 98.44 165 LEU A C 1
ATOM 1397 O O . LEU A 1 165 ? -7.166 0.015 -3.768 1.00 98.44 165 LEU A O 1
ATOM 1401 N N . PHE A 1 166 ? -5.513 -0.369 -5.253 1.00 98.50 166 PHE A N 1
ATOM 1402 C CA . PHE A 1 166 ? -4.397 0.178 -4.497 1.00 98.50 166 PHE A CA 1
ATOM 1403 C C . PHE A 1 166 ? -3.528 1.044 -5.414 1.00 98.50 166 PHE A C 1
ATOM 1405 O O . PHE A 1 166 ? -3.426 0.782 -6.617 1.00 98.50 166 PHE A O 1
ATOM 1412 N N . TYR A 1 167 ? -2.909 2.069 -4.839 1.00 98.06 167 TYR A N 1
ATOM 1413 C CA . TYR A 1 167 ? -1.959 2.968 -5.494 1.00 98.06 167 TYR A CA 1
ATOM 1414 C C . TYR A 1 167 ? -0.503 2.604 -5.201 1.00 98.06 167 TYR A C 1
ATOM 1416 O O . TYR A 1 167 ? 0.373 2.861 -6.025 1.00 98.06 167 TYR A O 1
ATOM 1424 N N . THR A 1 168 ? -0.281 1.991 -4.045 1.00 97.19 168 THR A N 1
ATOM 1425 C CA . THR A 1 168 ? 0.980 1.452 -3.525 1.00 97.19 168 THR A CA 1
ATOM 1426 C C . THR A 1 168 ? 0.629 0.226 -2.669 1.00 97.19 168 THR A C 1
ATOM 1428 O O . THR A 1 168 ? -0.558 -0.055 -2.471 1.00 97.19 168 THR A O 1
ATOM 1431 N N . THR A 1 169 ? 1.609 -0.482 -2.103 1.00 96.50 169 THR A N 1
ATOM 1432 C CA . THR A 1 169 ? 1.346 -1.704 -1.314 1.00 96.50 169 THR A CA 1
ATOM 1433 C C . THR A 1 169 ? 0.399 -1.491 -0.119 1.00 96.50 169 THR A C 1
ATOM 1435 O O . THR A 1 169 ? -0.338 -2.399 0.255 1.00 96.50 169 THR A O 1
ATOM 1438 N N . ASN A 1 170 ? 0.357 -0.285 0.456 1.00 95.44 170 ASN A N 1
ATOM 1439 C CA . ASN A 1 170 ? -0.440 0.069 1.638 1.00 95.44 170 ASN A CA 1
ATOM 1440 C C . ASN A 1 170 ? -1.349 1.298 1.432 1.00 95.44 170 ASN A C 1
ATOM 1442 O O . ASN A 1 170 ? -1.952 1.773 2.391 1.00 95.44 170 ASN A O 1
ATOM 1446 N N . HIS A 1 171 ? -1.480 1.809 0.202 1.00 97.12 171 HIS A N 1
ATOM 1447 C CA . HIS A 1 171 ? -2.404 2.900 -0.132 1.00 97.12 171 HIS A CA 1
ATOM 1448 C C . HIS A 1 171 ? -3.619 2.387 -0.918 1.00 97.12 171 HIS A C 1
ATOM 1450 O O . HIS A 1 171 ? -3.612 2.426 -2.154 1.00 97.12 171 HIS A O 1
ATOM 1456 N N . PRO A 1 172 ? -4.669 1.891 -0.241 1.00 97.75 172 PRO A N 1
ATOM 1457 C CA . PRO A 1 172 ? -5.928 1.533 -0.887 1.00 97.75 172 PRO A CA 1
ATOM 1458 C C . PRO A 1 172 ? -6.627 2.753 -1.505 1.00 97.75 172 PRO A C 1
ATOM 1460 O O . PRO A 1 172 ? -6.432 3.892 -1.084 1.00 97.75 172 PRO A O 1
ATOM 1463 N N . ASN A 1 173 ? -7.492 2.508 -2.486 1.00 97.31 173 ASN A N 1
ATOM 1464 C CA . ASN A 1 173 ? -8.368 3.539 -3.033 1.00 97.31 173 ASN A CA 1
ATOM 1465 C C . ASN A 1 173 ? -9.561 3.838 -2.107 1.00 97.31 173 ASN A C 1
ATOM 1467 O O . ASN A 1 173 ? -9.873 3.084 -1.177 1.00 97.31 173 ASN A O 1
ATOM 1471 N N . GLY A 1 174 ? -10.294 4.906 -2.419 1.00 96.44 174 GLY A N 1
ATOM 1472 C CA . GLY A 1 174 ? -11.457 5.337 -1.643 1.00 96.44 174 GLY A CA 1
ATOM 1473 C C . GLY A 1 174 ? -12.573 4.289 -1.529 1.00 96.44 174 GLY A C 1
ATOM 1474 O O . GLY A 1 174 ? -13.343 4.318 -0.572 1.00 96.44 174 GLY A O 1
ATOM 1475 N N . HIS A 1 175 ? -12.659 3.324 -2.452 1.00 95.88 175 HIS A N 1
ATOM 1476 C CA . HIS A 1 175 ? -13.642 2.244 -2.362 1.00 95.88 175 HIS A CA 1
ATOM 1477 C C . HIS A 1 175 ? -13.303 1.259 -1.239 1.00 95.88 175 HIS A C 1
ATOM 1479 O O . HIS A 1 175 ? -14.174 0.938 -0.433 1.00 95.88 175 HIS A O 1
ATOM 1485 N N . ILE A 1 176 ? -12.048 0.808 -1.163 1.00 97.75 176 ILE A N 1
ATOM 1486 C CA . ILE A 1 176 ? -11.592 -0.093 -0.097 1.00 97.75 176 ILE A CA 1
ATOM 1487 C C . ILE A 1 176 ? -11.649 0.624 1.261 1.00 97.75 176 ILE A C 1
ATOM 1489 O O . ILE A 1 176 ? -12.138 0.045 2.230 1.00 97.75 176 ILE A O 1
ATOM 1493 N N . ILE A 1 177 ? -11.261 1.905 1.321 1.00 97.06 177 ILE A N 1
ATOM 1494 C CA . ILE A 1 177 ? -11.452 2.734 2.524 1.00 97.06 177 ILE A CA 1
ATOM 1495 C C . ILE A 1 177 ? -12.936 2.816 2.902 1.00 97.06 177 ILE A C 1
ATOM 1497 O O . ILE A 1 177 ? -13.291 2.641 4.063 1.00 97.06 177 ILE A O 1
ATOM 1501 N N . GLY A 1 178 ? -13.832 3.005 1.932 1.00 95.62 178 GLY A N 1
ATOM 1502 C CA . GLY A 1 178 ? -15.274 3.009 2.170 1.00 95.62 178 GLY A CA 1
ATOM 1503 C C . GLY A 1 178 ? -15.804 1.687 2.738 1.00 95.62 178 GLY A C 1
ATOM 1504 O O . GLY A 1 178 ? -16.722 1.706 3.558 1.00 95.62 178 GLY A O 1
ATOM 1505 N N . MET A 1 179 ? -15.234 0.542 2.345 1.00 95.81 179 MET A N 1
ATOM 1506 C CA . MET A 1 179 ? -15.561 -0.756 2.950 1.00 95.81 179 MET A CA 1
ATOM 1507 C C . MET A 1 179 ? -15.076 -0.845 4.402 1.00 95.81 179 MET A C 1
ATOM 1509 O O . MET A 1 179 ? -15.837 -1.290 5.260 1.00 95.81 179 MET A O 1
ATOM 1513 N N . LEU A 1 180 ? -13.860 -0.369 4.690 1.00 96.31 180 LEU A N 1
ATOM 1514 C CA . LEU A 1 180 ? -13.326 -0.299 6.053 1.00 96.31 180 LEU A CA 1
ATOM 1515 C C . LEU A 1 180 ? -14.177 0.608 6.950 1.00 96.31 180 LEU A C 1
ATOM 1517 O O . LEU A 1 180 ? -14.511 0.224 8.065 1.00 96.31 180 LEU A O 1
ATOM 1521 N N . MET A 1 181 ? -14.603 1.768 6.448 1.00 94.75 181 MET A N 1
ATOM 1522 C CA . MET A 1 181 ? -15.478 2.675 7.193 1.00 94.75 181 MET A CA 1
ATOM 1523 C C . MET A 1 181 ? -16.824 2.031 7.531 1.00 94.75 181 MET A C 1
ATOM 1525 O O . MET A 1 181 ? -17.295 2.153 8.656 1.00 94.75 181 MET A O 1
ATOM 1529 N N . LYS A 1 182 ? -17.432 1.291 6.594 1.00 93.50 182 LYS A N 1
ATOM 1530 C CA . LYS A 1 182 ? -18.662 0.528 6.873 1.00 93.50 182 LYS A CA 1
ATOM 1531 C C . LYS A 1 182 ? -18.449 -0.552 7.930 1.00 93.50 182 LYS A C 1
ATOM 1533 O O . LYS A 1 182 ? -19.343 -0.783 8.738 1.00 93.50 182 LYS A O 1
ATOM 1538 N N . TYR A 1 183 ? -17.296 -1.220 7.903 1.00 94.50 183 TYR A N 1
ATOM 1539 C CA . TYR A 1 183 ? -16.923 -2.189 8.929 1.00 94.50 183 TYR A CA 1
ATOM 1540 C C . TYR A 1 183 ? -16.808 -1.512 10.303 1.00 94.50 183 TYR A C 1
ATOM 1542 O O . TYR A 1 183 ? -17.475 -1.946 11.236 1.00 94.50 183 TYR A O 1
ATOM 1550 N N . LEU A 1 184 ? -16.057 -0.412 10.406 1.00 94.75 184 LEU A N 1
ATOM 1551 C CA . LEU A 1 184 ? -15.861 0.329 11.656 1.00 94.75 184 LEU A CA 1
ATOM 1552 C C . LEU A 1 184 ? -17.177 0.847 12.241 1.00 94.75 184 LEU A C 1
ATOM 1554 O O . LEU A 1 184 ? -17.442 0.637 13.417 1.00 94.75 184 LEU A O 1
ATOM 1558 N N . LEU A 1 185 ? -18.039 1.456 11.422 1.00 93.31 185 LEU A N 1
ATOM 1559 C CA . LEU A 1 185 ? -19.342 1.946 11.884 1.00 93.31 185 LEU A CA 1
ATOM 1560 C C . LEU A 1 185 ? -20.215 0.821 12.448 1.00 93.31 185 LEU A C 1
ATOM 1562 O O . LEU A 1 185 ? -20.896 1.023 13.448 1.00 93.31 185 LEU A O 1
ATOM 1566 N N . ARG A 1 186 ? -20.160 -0.372 11.844 1.00 92.56 186 ARG A N 1
ATOM 1567 C CA . ARG A 1 186 ? -20.859 -1.553 12.362 1.00 92.56 186 ARG A CA 1
ATOM 1568 C C . ARG A 1 186 ? -20.290 -2.003 13.705 1.00 92.56 186 ARG A C 1
ATOM 1570 O O . ARG A 1 186 ? -21.076 -2.328 14.586 1.00 92.56 186 ARG A O 1
ATOM 1577 N N . GLN A 1 187 ? -18.964 -2.036 13.849 1.00 94.19 187 GLN A N 1
ATOM 1578 C CA . GLN A 1 187 ? -18.326 -2.414 15.116 1.00 94.19 187 GLN A CA 1
ATOM 1579 C C . GLN A 1 187 ? -18.677 -1.436 16.238 1.00 94.19 187 GLN A C 1
ATOM 1581 O O . GLN A 1 187 ? -18.960 -1.867 17.342 1.00 94.19 187 GLN A O 1
ATOM 1586 N N . LEU A 1 188 ? -18.768 -0.144 15.920 1.00 92.44 188 LEU A N 1
ATOM 1587 C CA . LEU A 1 188 ? -19.160 0.913 16.855 1.00 92.44 188 LEU A CA 1
ATOM 1588 C C . LEU A 1 188 ? -20.674 0.969 17.139 1.00 92.44 188 LEU A C 1
ATOM 1590 O O . LEU A 1 188 ? -21.141 1.898 17.792 1.00 92.44 188 LEU A O 1
ATOM 1594 N N . GLY A 1 189 ? -21.477 0.054 16.580 1.00 91.50 189 GLY A N 1
ATOM 1595 C CA . GLY A 1 189 ? -22.937 0.078 16.732 1.00 91.50 189 GLY A CA 1
ATOM 1596 C C . GLY A 1 189 ? -23.622 1.301 16.104 1.00 91.50 189 GLY A C 1
ATOM 1597 O O . GLY A 1 189 ? -24.770 1.605 16.430 1.00 91.50 189 GLY A O 1
ATOM 1598 N N . ILE A 1 190 ? -22.947 2.014 15.198 1.00 89.50 190 ILE A N 1
ATOM 1599 C CA . ILE A 1 190 ? -23.473 3.218 14.551 1.00 89.50 190 ILE A CA 1
ATOM 1600 C C . ILE A 1 190 ? -24.357 2.804 13.373 1.00 89.50 190 ILE A C 1
ATOM 1602 O O . ILE A 1 190 ? -23.897 2.627 12.241 1.00 89.50 190 ILE A O 1
ATOM 1606 N N . ASP A 1 191 ? -25.658 2.696 13.638 1.00 77.94 191 ASP A N 1
ATOM 1607 C CA . ASP A 1 191 ? -26.687 2.390 12.640 1.00 77.94 191 ASP A CA 1
ATOM 1608 C C . ASP A 1 191 ? -27.107 3.647 11.857 1.00 77.94 191 ASP A C 1
ATOM 1610 O O . ASP A 1 191 ? -28.224 4.158 11.950 1.00 77.94 191 ASP A O 1
ATOM 1614 N N . ARG A 1 192 ? -26.154 4.217 11.111 1.00 77.19 192 ARG A N 1
ATOM 1615 C CA . ARG A 1 192 ? -26.412 5.300 10.154 1.00 77.19 192 ARG A CA 1
ATOM 1616 C C . ARG A 1 192 ? -26.055 4.847 8.751 1.00 77.19 192 ARG A C 1
ATOM 1618 O O . ARG A 1 192 ? -25.026 4.213 8.516 1.00 77.19 192 ARG A O 1
ATOM 1625 N N . SER A 1 193 ? -26.874 5.247 7.780 1.00 78.19 193 SER A N 1
ATOM 1626 C CA . SER A 1 193 ? -26.577 4.989 6.375 1.00 78.19 193 SER A CA 1
ATOM 1627 C C . SER A 1 193 ? -25.298 5.726 5.966 1.00 78.19 193 SER A C 1
ATOM 1629 O O . SER A 1 193 ? -25.311 6.934 5.726 1.00 78.19 193 SER A O 1
ATOM 1631 N N . TYR A 1 194 ? -24.187 5.001 5.862 1.00 83.12 194 TYR A N 1
ATOM 1632 C CA . TYR A 1 194 ? -22.931 5.557 5.381 1.00 83.12 194 TYR A CA 1
ATOM 1633 C C . TYR A 1 194 ? -22.805 5.409 3.869 1.00 83.12 194 TYR A C 1
ATOM 1635 O O . TYR A 1 194 ? -22.809 4.302 3.315 1.00 83.12 194 TYR A O 1
ATOM 1643 N N . ARG A 1 195 ? -22.648 6.549 3.19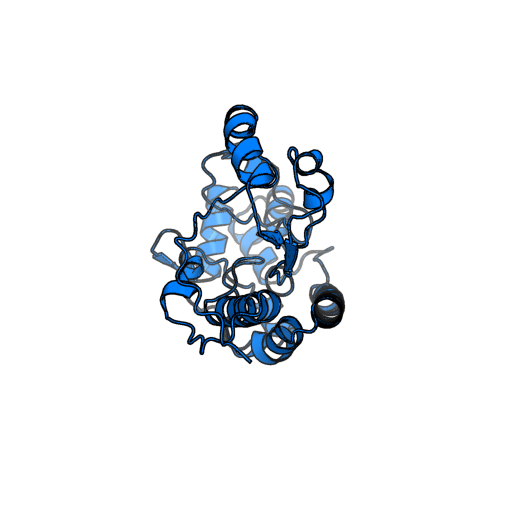8 1.00 83.81 195 ARG A N 1
ATOM 1644 C CA . ARG A 1 195 ? -22.340 6.619 1.772 1.00 83.81 195 ARG A CA 1
ATOM 1645 C C . ARG A 1 195 ? -20.896 7.093 1.617 1.00 83.81 195 ARG A C 1
ATOM 1647 O O . ARG A 1 195 ? -20.623 8.252 1.924 1.00 83.81 195 ARG A O 1
ATOM 1654 N N . PRO A 1 196 ? -19.977 6.224 1.152 1.00 82.44 196 PRO A N 1
ATOM 1655 C CA . PRO A 1 196 ? -18.633 6.647 0.793 1.00 82.44 196 PRO A CA 1
ATOM 1656 C C . PRO A 1 196 ? -18.704 7.817 -0.190 1.00 82.44 196 PRO A C 1
ATOM 1658 O O . PRO A 1 196 ? -19.467 7.764 -1.156 1.00 82.44 196 PRO A O 1
ATOM 1661 N N . ASN A 1 197 ? -17.920 8.859 0.054 1.00 84.56 197 ASN A N 1
ATOM 1662 C CA . ASN A 1 197 ? -17.796 9.992 -0.856 1.00 84.56 197 ASN A CA 1
ATOM 1663 C C . ASN A 1 197 ? -16.403 9.988 -1.513 1.00 84.56 197 ASN A C 1
ATOM 1665 O O . ASN A 1 197 ? -15.533 9.181 -1.177 1.00 84.56 197 ASN A O 1
ATOM 1669 N N . SER A 1 198 ? -16.191 10.890 -2.468 1.00 81.31 198 SER A N 1
ATOM 1670 C CA . SER A 1 198 ? -14.937 10.979 -3.218 1.00 81.31 198 SER A CA 1
ATOM 1671 C C . SER A 1 198 ? -13.734 11.448 -2.390 1.00 81.31 198 SER A C 1
ATOM 1673 O O . SER A 1 198 ? -12.607 11.221 -2.823 1.00 81.31 198 SER A O 1
ATOM 1675 N N . SER A 1 199 ? -13.923 12.062 -1.214 1.00 85.88 199 SER A N 1
ATOM 1676 C CA . SER A 1 199 ? -12.799 12.544 -0.392 1.00 85.88 199 SER A CA 1
ATOM 1677 C C . SER A 1 199 ? -11.998 11.409 0.254 1.00 85.88 199 SER A C 1
ATOM 1679 O O . SER A 1 199 ? -10.845 11.601 0.635 1.00 85.88 199 SER A O 1
ATOM 1681 N N . LEU A 1 200 ? -12.553 10.193 0.298 1.00 89.44 200 LEU A N 1
ATOM 1682 C CA . LEU A 1 200 ? -11.842 9.005 0.778 1.00 89.44 200 LEU A CA 1
ATOM 1683 C C . LEU A 1 200 ? -10.670 8.597 -0.122 1.00 89.44 200 LEU A C 1
ATOM 1685 O O . LEU A 1 200 ? -9.796 7.863 0.325 1.00 89.44 200 LEU A O 1
ATOM 1689 N N . ASP A 1 201 ? -10.615 9.080 -1.366 1.00 92.50 201 ASP A N 1
ATOM 1690 C CA . ASP A 1 201 ? -9.575 8.722 -2.339 1.00 92.50 201 ASP A CA 1
ATOM 1691 C C . ASP A 1 201 ? -8.298 9.586 -2.229 1.00 92.50 201 ASP A C 1
ATOM 1693 O O . ASP A 1 201 ? -7.562 9.780 -3.196 1.00 92.50 201 ASP A O 1
ATOM 1697 N N . HIS A 1 202 ? -8.018 10.134 -1.044 1.00 89.94 202 HIS A N 1
ATOM 1698 C CA . HIS A 1 202 ? -6.901 11.055 -0.792 1.00 89.94 202 HIS A CA 1
ATOM 1699 C C . HIS A 1 202 ? -5.511 10.404 -0.938 1.00 89.94 202 HIS A C 1
ATOM 1701 O O . HIS A 1 202 ? -4.534 11.086 -1.259 1.00 89.94 202 HIS A O 1
ATOM 1707 N N . LEU A 1 203 ? -5.411 9.080 -0.773 1.00 92.94 203 LEU A N 1
ATOM 1708 C CA . LEU A 1 203 ? -4.155 8.332 -0.928 1.00 92.94 203 LEU A CA 1
ATOM 1709 C C . LEU A 1 203 ? -3.682 8.229 -2.390 1.00 92.94 203 LEU A C 1
ATOM 1711 O O . LEU A 1 203 ? -2.540 7.858 -2.651 1.00 92.94 203 LEU A O 1
ATOM 1715 N N . ARG A 1 204 ? -4.520 8.636 -3.354 1.00 94.12 204 ARG A N 1
ATOM 1716 C CA . ARG A 1 204 ? -4.225 8.640 -4.797 1.00 94.12 204 ARG A CA 1
ATOM 1717 C C . ARG A 1 204 ? -3.032 9.507 -5.203 1.00 94.12 204 ARG A C 1
ATOM 1719 O O . ARG A 1 204 ? -2.497 9.308 -6.300 1.00 94.12 204 ARG A O 1
ATOM 1726 N N . ARG A 1 205 ? -2.649 10.477 -4.363 1.00 91.12 205 ARG A N 1
ATOM 1727 C CA . ARG A 1 205 ? -1.586 11.467 -4.627 1.00 91.12 205 ARG A CA 1
ATOM 1728 C C . ARG A 1 205 ? -0.220 10.848 -4.938 1.00 91.12 205 ARG A C 1
ATOM 1730 O O . ARG A 1 205 ? 0.582 11.472 -5.621 1.00 91.12 205 ARG A O 1
ATOM 1737 N N . LEU A 1 206 ? 0.014 9.630 -4.455 1.00 91.88 206 LEU A N 1
ATOM 1738 C CA . LEU A 1 206 ? 1.248 8.884 -4.633 1.00 91.88 206 LEU A CA 1
ATOM 1739 C C . LEU A 1 206 ? 0.925 7.520 -5.224 1.00 91.88 206 LEU A C 1
ATOM 1741 O O . LEU A 1 206 ? 0.141 6.769 -4.646 1.00 91.88 206 LEU A O 1
ATOM 1745 N N . GLN A 1 207 ? 1.518 7.208 -6.372 1.00 97.19 207 GLN A N 1
ATOM 1746 C CA . GLN A 1 207 ? 1.313 5.936 -7.052 1.00 97.19 207 GLN A CA 1
ATOM 1747 C C . GLN A 1 207 ? 2.650 5.335 -7.457 1.00 97.19 207 GLN A C 1
ATOM 1749 O O . GLN A 1 207 ? 3.504 6.027 -8.006 1.00 97.19 207 GLN A O 1
ATOM 1754 N N . VAL A 1 208 ? 2.785 4.030 -7.247 1.00 97.38 208 VAL A N 1
ATOM 1755 C CA . VAL A 1 208 ? 3.930 3.249 -7.713 1.00 97.38 208 VAL A CA 1
ATOM 1756 C C . VAL A 1 208 ? 3.474 2.419 -8.913 1.00 97.38 208 VAL A C 1
ATOM 1758 O O . VAL A 1 208 ? 2.500 1.662 -8.796 1.00 97.38 208 VAL A O 1
ATOM 1761 N N . PRO A 1 209 ? 4.120 2.544 -10.085 1.00 98.19 209 PRO A N 1
ATOM 1762 C CA . PRO A 1 209 ? 3.774 1.737 -11.244 1.00 98.19 209 PRO A CA 1
ATOM 1763 C C . PRO A 1 209 ? 3.892 0.237 -10.983 1.00 98.19 209 PRO A C 1
ATOM 1765 O O . PRO A 1 209 ? 4.793 -0.224 -10.291 1.00 98.19 209 PRO A O 1
ATOM 1768 N N . VAL A 1 210 ? 2.978 -0.537 -11.565 1.00 98.44 210 VAL A N 1
ATOM 1769 C CA . VAL A 1 210 ? 3.025 -2.002 -11.492 1.00 98.44 210 VAL A CA 1
ATOM 1770 C C . VAL A 1 210 ? 3.923 -2.508 -12.610 1.00 98.44 210 VAL A C 1
ATOM 1772 O O . VAL A 1 210 ? 3.765 -2.099 -13.761 1.00 98.44 210 VAL A O 1
ATOM 1775 N N . HIS A 1 211 ? 4.839 -3.417 -12.285 1.00 98.19 211 HIS A N 1
ATOM 1776 C CA . HIS A 1 211 ? 5.733 -4.002 -13.277 1.00 98.19 211 HIS A CA 1
ATOM 1777 C C . HIS A 1 211 ? 4.944 -4.778 -14.357 1.00 98.19 211 HIS A C 1
ATOM 1779 O O . HIS A 1 211 ? 4.154 -5.658 -13.998 1.00 98.19 211 HIS A O 1
ATOM 1785 N N . PRO A 1 212 ? 5.169 -4.553 -15.669 1.00 97.81 212 PRO A N 1
ATOM 1786 C CA . PRO A 1 212 ? 4.395 -5.190 -16.741 1.00 97.81 212 PRO A CA 1
ATOM 1787 C C . PRO A 1 212 ? 4.385 -6.724 -16.686 1.00 97.81 212 PRO A C 1
ATOM 1789 O O . PRO A 1 212 ? 3.332 -7.340 -16.831 1.00 97.81 212 PRO A O 1
ATOM 1792 N N . LYS A 1 213 ? 5.532 -7.358 -16.399 1.00 97.62 213 LYS A N 1
ATOM 1793 C CA . LYS A 1 213 ? 5.613 -8.823 -16.218 1.00 97.62 213 LYS A CA 1
ATOM 1794 C C . LYS A 1 213 ? 4.817 -9.336 -15.012 1.00 97.62 213 LYS A C 1
ATOM 1796 O O . LYS A 1 213 ? 4.209 -10.398 -15.106 1.00 97.62 213 LYS A O 1
ATOM 1801 N N . VAL A 1 214 ? 4.771 -8.575 -13.915 1.00 98.12 214 VAL A N 1
ATOM 1802 C CA . VAL A 1 214 ? 3.968 -8.919 -12.729 1.00 98.12 214 VAL A CA 1
ATOM 1803 C C . VAL A 1 214 ? 2.483 -8.794 -13.064 1.00 98.12 214 VAL A C 1
ATOM 1805 O O . VAL A 1 214 ? 1.709 -9.712 -12.797 1.00 98.12 214 VAL A O 1
ATOM 1808 N N . ALA A 1 215 ? 2.088 -7.699 -13.723 1.00 98.44 215 ALA A N 1
ATOM 1809 C CA . ALA A 1 215 ? 0.721 -7.504 -14.194 1.00 98.44 215 ALA A CA 1
ATOM 1810 C C . ALA A 1 215 ? 0.276 -8.638 -15.130 1.00 98.44 215 ALA A C 1
ATOM 1812 O O . ALA A 1 215 ? -0.787 -9.222 -14.919 1.00 98.44 215 ALA A O 1
ATOM 1813 N N . GLN A 1 216 ? 1.110 -8.996 -16.111 1.00 97.81 216 GLN A N 1
ATOM 1814 C CA . GLN A 1 216 ? 0.849 -10.084 -17.052 1.00 97.81 216 GLN A CA 1
ATOM 1815 C C . GLN A 1 216 ? 0.652 -11.418 -16.326 1.00 97.81 216 GLN A C 1
ATOM 1817 O O . GLN A 1 216 ? -0.359 -12.085 -16.535 1.00 97.81 216 GLN A O 1
ATOM 1822 N N . ALA A 1 217 ? 1.587 -11.794 -15.453 1.00 97.81 217 ALA A N 1
ATOM 1823 C CA . ALA A 1 217 ? 1.543 -13.082 -14.775 1.00 97.81 217 ALA A CA 1
ATOM 1824 C C . ALA A 1 217 ? 0.369 -13.221 -13.796 1.00 97.81 217 ALA A C 1
ATOM 1826 O O . ALA A 1 217 ? -0.161 -14.315 -13.618 1.00 97.81 217 ALA A O 1
ATOM 1827 N N . LEU A 1 218 ? -0.070 -12.118 -13.182 1.00 98.38 218 LEU A N 1
ATOM 1828 C CA . LEU A 1 218 ? -1.218 -12.111 -12.273 1.00 98.38 218 LEU A CA 1
ATOM 1829 C C . LEU A 1 218 ? -2.560 -11.850 -12.980 1.00 98.38 218 LEU A C 1
ATOM 1831 O O . LEU A 1 218 ? -3.608 -11.882 -12.326 1.00 98.38 218 LEU A O 1
ATOM 1835 N N . GLY A 1 219 ? -2.554 -11.614 -14.296 1.00 98.25 219 GLY A N 1
ATOM 1836 C CA . GLY A 1 219 ? -3.753 -11.353 -15.097 1.00 98.25 219 GLY A CA 1
ATOM 1837 C C . GLY A 1 219 ? -4.383 -9.980 -14.843 1.00 98.25 219 GLY A C 1
ATOM 1838 O O . GLY A 1 219 ? -5.603 -9.838 -14.891 1.00 98.25 219 GLY A O 1
ATOM 1839 N N . VAL A 1 220 ? -3.575 -8.971 -14.521 1.00 98.69 220 VAL A N 1
ATOM 1840 C CA . VAL A 1 220 ? -4.021 -7.599 -14.251 1.00 98.69 220 VAL A CA 1
ATOM 1841 C C . VAL A 1 220 ? -4.143 -6.824 -15.561 1.00 98.69 220 VAL A C 1
ATOM 1843 O O . VAL A 1 220 ? -3.151 -6.550 -16.227 1.00 98.69 220 VAL A O 1
ATOM 1846 N N . ILE A 1 221 ? -5.362 -6.423 -15.926 1.00 98.19 221 ILE A N 1
ATOM 1847 C CA . ILE A 1 221 ? -5.654 -5.831 -17.244 1.00 98.19 221 ILE A CA 1
ATOM 1848 C C . ILE A 1 221 ? -5.578 -4.300 -17.274 1.00 98.19 221 ILE A C 1
ATOM 1850 O O . ILE A 1 221 ? -5.489 -3.702 -18.348 1.00 98.19 221 ILE A O 1
ATOM 1854 N N . TRP A 1 222 ? -5.628 -3.648 -16.108 1.00 98.06 222 TRP A N 1
ATOM 1855 C CA . TRP A 1 222 ? -5.583 -2.185 -16.009 1.00 98.06 222 TRP A CA 1
ATOM 1856 C C . TRP A 1 222 ? -4.155 -1.626 -15.958 1.00 98.06 222 TRP A C 1
ATOM 1858 O O . TRP A 1 222 ? -3.973 -0.431 -16.176 1.00 98.06 222 TRP A O 1
ATOM 1868 N N . ALA A 1 223 ? -3.160 -2.462 -15.649 1.00 97.81 223 ALA A N 1
ATOM 1869 C CA . ALA A 1 223 ? -1.752 -2.091 -15.539 1.00 97.81 223 ALA A CA 1
ATOM 1870 C C . ALA A 1 223 ? -0.999 -2.498 -16.814 1.00 97.81 223 ALA A C 1
ATOM 1872 O O . ALA A 1 223 ? -0.445 -3.588 -16.914 1.00 97.81 223 ALA A O 1
ATOM 1873 N N . LYS A 1 224 ? -1.026 -1.615 -17.808 1.00 95.50 224 LYS A N 1
ATOM 1874 C CA . LYS A 1 224 ? -0.317 -1.750 -19.091 1.00 95.50 224 LYS A CA 1
ATOM 1875 C C . LYS A 1 224 ? 0.923 -0.857 -19.116 1.00 95.50 224 LYS A C 1
ATOM 1877 O O . LYS A 1 224 ? 0.977 0.118 -18.373 1.00 95.50 224 LYS A O 1
ATOM 1882 N N . GLU A 1 225 ? 1.860 -1.099 -20.028 1.00 94.00 225 GLU A N 1
ATOM 1883 C CA . GLU A 1 225 ? 3.082 -0.280 -20.160 1.00 94.00 225 GLU A CA 1
ATOM 1884 C C . GLU A 1 225 ? 2.799 1.221 -20.354 1.00 94.00 225 GLU A C 1
ATOM 1886 O O . GLU A 1 225 ? 3.470 2.069 -19.770 1.00 94.00 225 GLU A O 1
ATOM 1891 N N . ASN A 1 226 ? 1.748 1.560 -21.107 1.00 96.44 226 ASN A N 1
ATOM 1892 C CA . ASN A 1 226 ? 1.316 2.940 -21.345 1.00 96.44 226 ASN A CA 1
ATOM 1893 C C . ASN A 1 226 ? 0.407 3.514 -20.241 1.00 96.44 226 ASN A C 1
ATOM 1895 O O . ASN A 1 226 ? -0.093 4.636 -20.362 1.00 96.44 226 ASN A O 1
ATOM 1899 N N . THR A 1 227 ? 0.158 2.754 -19.173 1.00 97.81 227 THR A N 1
ATOM 1900 C CA . THR A 1 227 ? -0.663 3.214 -18.055 1.00 97.81 227 THR A CA 1
ATOM 1901 C C . THR A 1 227 ? 0.046 4.345 -17.339 1.00 97.81 227 THR A C 1
ATOM 1903 O O . THR A 1 227 ? 1.216 4.230 -16.982 1.00 97.81 227 THR A O 1
ATOM 1906 N N . ARG A 1 228 ? -0.682 5.439 -17.105 1.00 97.88 228 ARG A N 1
ATOM 1907 C CA . ARG A 1 228 ? -0.154 6.593 -16.383 1.00 97.88 228 ARG A CA 1
ATOM 1908 C C . ARG A 1 228 ? -0.442 6.496 -14.884 1.00 97.88 228 ARG A C 1
ATOM 1910 O O . ARG A 1 228 ? -1.563 6.176 -14.463 1.00 97.88 228 ARG A O 1
ATOM 1917 N N . TYR A 1 229 ? 0.575 6.816 -14.101 1.00 97.88 229 TYR A N 1
ATOM 1918 C CA . TYR A 1 229 ? 0.590 6.847 -12.644 1.00 97.88 229 TYR A CA 1
ATOM 1919 C C . TYR A 1 229 ? 0.925 8.264 -12.185 1.00 97.88 229 TYR A C 1
ATOM 1921 O O . TYR A 1 229 ? 1.639 8.983 -12.881 1.00 97.88 229 TYR A O 1
ATOM 1929 N N . LEU A 1 230 ? 0.356 8.684 -11.057 1.00 96.81 230 LEU A N 1
ATOM 1930 C CA . LEU A 1 230 ? 0.633 9.996 -10.476 1.00 96.81 230 LEU A CA 1
ATOM 1931 C C . LEU A 1 230 ? 1.891 9.918 -9.601 1.00 96.81 230 LEU A C 1
ATOM 1933 O O . LEU A 1 230 ? 1.902 9.169 -8.626 1.00 96.81 230 LEU A O 1
ATOM 1937 N N . PHE A 1 231 ? 2.915 10.695 -9.939 1.00 94.62 231 PHE A N 1
ATOM 1938 C CA . PHE A 1 231 ? 4.180 10.782 -9.210 1.00 94.62 231 PHE A CA 1
ATOM 1939 C C . PHE A 1 231 ? 4.682 12.228 -9.241 1.00 94.62 231 PHE A C 1
ATOM 1941 O O . PHE A 1 231 ? 4.791 12.809 -10.317 1.00 94.62 231 PHE A O 1
ATOM 1948 N N . GLY A 1 232 ? 4.929 12.834 -8.076 1.00 89.25 232 GLY A N 1
ATOM 1949 C CA . GLY A 1 232 ? 5.384 14.231 -7.995 1.00 89.25 232 GLY A CA 1
ATOM 1950 C C . GLY A 1 232 ? 4.435 15.247 -8.651 1.00 89.25 232 GLY A C 1
ATOM 1951 O O . GLY A 1 232 ? 4.885 16.253 -9.179 1.00 89.25 232 GLY A O 1
ATOM 1952 N N . GLY A 1 233 ? 3.125 14.966 -8.693 1.00 92.06 233 GLY A N 1
ATOM 1953 C CA . GLY A 1 233 ? 2.137 15.796 -9.402 1.00 92.06 233 GLY A CA 1
ATOM 1954 C C . GLY A 1 233 ? 2.040 15.534 -10.913 1.00 92.06 233 GLY A C 1
ATOM 1955 O O . GLY A 1 233 ? 1.091 15.984 -11.554 1.00 92.06 233 GLY A O 1
ATOM 1956 N N . GLU A 1 234 ? 2.946 14.738 -11.479 1.00 95.56 234 GLU A N 1
ATOM 1957 C CA . GLU A 1 234 ? 2.988 14.408 -12.902 1.00 95.56 234 GLU A CA 1
ATOM 1958 C C . GLU A 1 234 ? 2.369 13.042 -13.205 1.00 95.56 234 GLU A C 1
ATOM 1960 O O . GLU A 1 234 ? 2.334 12.136 -12.372 1.00 95.56 234 GLU A O 1
ATOM 1965 N N . ARG A 1 235 ? 1.895 12.868 -14.443 1.00 97.50 235 ARG A N 1
ATOM 1966 C CA . ARG A 1 235 ? 1.400 11.584 -14.949 1.00 97.50 235 ARG A CA 1
ATOM 1967 C C . ARG A 1 235 ? 2.462 10.896 -15.798 1.00 97.50 235 ARG A C 1
ATOM 1969 O O . ARG A 1 235 ? 2.601 11.234 -16.970 1.00 97.50 235 ARG A O 1
ATOM 1976 N N . ILE A 1 236 ? 3.122 9.887 -15.239 1.00 97.94 236 ILE A N 1
ATOM 1977 C CA . ILE A 1 236 ? 4.228 9.168 -15.887 1.00 97.94 236 ILE A CA 1
ATOM 1978 C C . ILE A 1 236 ? 3.904 7.690 -16.119 1.00 97.94 236 ILE A C 1
ATOM 1980 O O . ILE A 1 236 ? 3.021 7.128 -15.470 1.00 97.94 236 ILE A O 1
ATOM 1984 N N . THR A 1 237 ? 4.575 7.065 -17.086 1.00 98.50 237 THR A N 1
ATOM 1985 C CA . THR A 1 237 ? 4.458 5.622 -17.348 1.00 98.50 237 THR A CA 1
ATOM 1986 C C . THR A 1 237 ? 5.350 4.821 -16.403 1.00 98.50 237 THR A C 1
ATOM 1988 O O . THR A 1 237 ? 6.180 5.386 -15.687 1.00 98.50 237 THR A O 1
ATOM 1991 N N . TRP A 1 238 ? 5.197 3.493 -16.419 1.00 98.38 238 TRP A N 1
ATOM 1992 C CA . TRP A 1 238 ? 6.110 2.595 -15.711 1.00 98.38 238 TRP A CA 1
ATOM 1993 C C . TRP A 1 238 ? 7.567 2.833 -16.128 1.00 98.38 238 TRP A C 1
ATOM 1995 O O . TRP A 1 238 ? 8.411 3.058 -15.272 1.00 98.38 238 TRP A O 1
ATOM 2005 N N . GLU A 1 239 ? 7.855 2.881 -17.430 1.00 98.31 239 GLU A N 1
ATOM 2006 C CA . GLU A 1 239 ? 9.228 3.063 -17.911 1.00 98.31 239 GLU A CA 1
ATOM 2007 C C . GLU A 1 239 ? 9.830 4.392 -17.450 1.00 98.31 239 GLU A C 1
ATOM 2009 O O . GLU A 1 239 ? 10.951 4.407 -16.952 1.00 98.31 239 GLU A O 1
ATOM 2014 N N . THR A 1 240 ? 9.089 5.500 -17.563 1.00 98.38 240 THR A N 1
ATOM 2015 C CA . THR A 1 240 ? 9.577 6.810 -17.110 1.00 98.38 240 THR A CA 1
ATOM 2016 C C . THR A 1 240 ? 9.881 6.810 -15.613 1.00 98.38 240 THR A C 1
ATOM 2018 O O . THR A 1 240 ? 10.891 7.372 -15.205 1.00 98.38 240 THR A O 1
ATOM 2021 N N . TYR A 1 241 ? 9.040 6.171 -14.792 1.00 98.19 241 TYR A N 1
ATOM 2022 C CA . TYR A 1 241 ? 9.290 6.049 -13.354 1.00 98.19 241 TYR A CA 1
ATOM 2023 C C . TYR A 1 241 ? 10.571 5.257 -13.071 1.00 98.19 241 TYR A C 1
ATOM 2025 O O . TYR A 1 241 ? 11.402 5.707 -12.289 1.00 98.19 241 TYR A O 1
ATOM 2033 N N . ILE A 1 242 ? 10.750 4.102 -13.721 1.00 98.25 242 ILE A N 1
ATOM 2034 C CA . ILE A 1 242 ? 11.919 3.240 -13.495 1.00 98.25 242 ILE A CA 1
ATOM 2035 C C . ILE A 1 242 ? 13.203 3.905 -13.989 1.00 98.25 242 ILE A C 1
ATOM 2037 O O . ILE A 1 242 ? 14.204 3.852 -13.285 1.00 98.25 242 ILE A O 1
ATOM 2041 N N . ARG A 1 243 ? 13.171 4.587 -15.140 1.00 98.44 243 ARG A N 1
ATOM 2042 C CA . ARG A 1 243 ? 14.299 5.400 -15.617 1.00 98.44 243 ARG A CA 1
ATOM 2043 C C . ARG A 1 243 ? 14.680 6.462 -14.594 1.00 98.44 243 ARG A C 1
ATOM 2045 O O . ARG A 1 243 ? 15.821 6.480 -14.172 1.00 98.44 243 ARG A O 1
ATOM 2052 N N . ARG A 1 244 ? 13.711 7.235 -14.084 1.00 97.94 244 ARG A N 1
ATOM 2053 C CA . ARG A 1 244 ? 13.974 8.222 -13.021 1.00 97.94 244 ARG A CA 1
ATOM 2054 C C . ARG A 1 244 ? 14.570 7.583 -11.764 1.00 97.94 244 ARG A C 1
ATOM 2056 O O . ARG A 1 244 ? 15.452 8.178 -11.167 1.00 97.94 244 ARG A O 1
ATOM 2063 N N . TYR A 1 245 ? 14.110 6.397 -11.360 1.00 97.56 245 TYR A N 1
ATOM 2064 C CA . TYR A 1 245 ? 14.691 5.684 -10.215 1.00 97.56 245 TYR A CA 1
ATOM 2065 C C . TYR A 1 245 ? 16.147 5.287 -10.487 1.00 97.56 245 TYR A C 1
ATOM 2067 O O . TYR A 1 245 ? 17.011 5.502 -9.640 1.00 97.56 245 TYR A O 1
ATOM 2075 N N . ILE A 1 246 ? 16.419 4.718 -11.666 1.00 97.94 246 ILE A N 1
ATOM 2076 C CA . ILE A 1 246 ? 17.763 4.321 -12.096 1.00 97.94 246 ILE A CA 1
ATOM 2077 C C . ILE A 1 246 ? 18.674 5.543 -12.196 1.00 97.94 246 ILE A C 1
ATOM 2079 O O . ILE A 1 246 ? 19.745 5.510 -11.618 1.00 97.94 246 ILE A O 1
ATOM 2083 N N . ASP A 1 247 ? 18.258 6.619 -12.856 1.00 97.31 247 ASP A N 1
ATOM 2084 C CA . ASP A 1 247 ? 19.065 7.836 -13.010 1.00 97.31 247 ASP A CA 1
ATOM 2085 C C . ASP A 1 247 ? 19.379 8.474 -11.653 1.00 97.31 247 ASP A C 1
ATOM 2087 O O . ASP A 1 247 ? 20.458 9.019 -11.436 1.00 97.31 247 ASP A O 1
ATOM 2091 N N . HIS A 1 248 ? 18.423 8.408 -10.726 1.00 96.44 248 HIS A N 1
ATOM 2092 C CA . HIS A 1 248 ? 18.556 9.030 -9.421 1.00 96.44 248 HIS A CA 1
ATOM 2093 C C . HIS A 1 248 ? 19.447 8.222 -8.479 1.00 96.44 248 HIS A C 1
ATOM 2095 O O . HIS A 1 248 ? 20.321 8.785 -7.823 1.00 96.44 248 HIS A O 1
ATOM 2101 N N . TYR A 1 249 ? 19.229 6.909 -8.363 1.00 95.00 249 TYR A N 1
ATOM 2102 C CA . TYR A 1 249 ? 19.953 6.050 -7.413 1.00 95.00 249 TYR A CA 1
ATOM 2103 C C . TYR A 1 249 ? 21.161 5.326 -7.999 1.00 95.00 249 TYR A C 1
ATOM 2105 O O . TYR A 1 249 ? 21.863 4.674 -7.234 1.00 95.00 249 TYR A O 1
ATOM 2113 N N . GLY A 1 250 ? 21.334 5.362 -9.317 1.00 84.19 250 GLY A N 1
ATOM 2114 C CA . GLY A 1 250 ? 22.089 4.382 -10.083 1.00 84.19 250 GLY A CA 1
ATOM 2115 C C . GLY A 1 250 ? 23.570 4.573 -10.260 1.00 84.19 250 GLY A C 1
ATOM 2116 O O . GLY A 1 250 ? 24.114 5.629 -9.882 1.00 84.19 250 GLY A O 1
#

Nearest PDB structures (foldseek):
  4r9n-assembly1_A  TM=4.134E-01  e=7.831E+00  Listeria monocytogenes EGD-e